Protein 4ZDM (pdb70)

Secondary structure (DSSP, 8-state):
----TTEEEEEE---BTTTBPPPPTT-S-TT-GGG--SHHHHHHHHHHHHHTEEEEEE--TT---------HHHHHHHTTS-SEEEEEEE--HHHHTTSEEPSPSEEEEEEEEEE--SS--SSGGGGGG-SS-EEEEETTSHHHHHHHH-S-HHHHHHHHHSEEESSHHHHHHHHHTSSEEEEEEETHHHHHTTT-TTEEE-S--EEEEEEEEEE-TT-TTHHHHHHHHHHHHHTTHHHHHHHHHHHH-

Solvent-accessible surface area: 11466 Å² total

Foldseek 3Di:
DAADAAAEFEEEDAAAPQAKHQFAPPDPDRFALVRIDHLLSVLVVVLCVVRVYHYTYDFFPLSALWDPVIGGPLVCQVVVVGFKYRGQAWDDDVSVVFWDFAQFLDKKFKWKKAQDPVPDAAAVLCVVVDDQAAEAEEPRGPQLVDLCPDPDVSSVVVSVRHDYDHDPVVRVVVRVVGRYIYMDMPPRVVLVCPPVVRMDTHHDTDDMTGGGMIGGPPDPCRVVSNVSSVVCNVVCVSVVRNVVSSVVD

CATH classification: 3.40.190.10 (+1 more: 3.40.190.10)

Radius of gyration: 18.29 Å; Cα contacts (8 Å, |Δi|>4): 502; chains: 1; bounding box: 37×37×57 Å

Structure (mmCIF, N/CA/C/O backbone):
data_4ZDM
#
_entry.id   4ZDM
#
_cell.length_a   159.850
_cell.length_b   159.850
_cell.length_c   55.614
_cell.angle_alpha   90.00
_cell.angle_beta   90.00
_cell.angle_gamma   120.00
#
_symmetry.space_group_name_H-M   'P 65 2 2'
#
loop_
_entity.id
_entity.type
_entity.pdbx_description
1 polymer 'Glutamate receptor kainate-like protein'
2 non-polymer GLYCINE
3 non-polymer 'SULFATE ION'
4 non-polymer 'SODIUM ION'
5 water water
#
loop_
_atom_site.group_PDB
_atom_site.id
_atom_site.type_symbol
_atom_site.label_atom_id
_atom_site.label_alt_id
_atom_site.label_comp_id
_atom_site.label_asym_id
_atom_site.label_entity_id
_atom_site.label_seq_id
_atom_site.pdbx_PDB_ins_code
_atom_site.Cartn_x
_atom_site.Cartn_y
_atom_site.Cartn_z
_atom_site.occupancy
_atom_site.B_iso_or_equiv
_atom_site.auth_seq_id
_atom_site.auth_comp_id
_atom_site.auth_asym_id
_atom_site.auth_atom_id
_atom_site.pdbx_PDB_model_num
ATOM 1 N N . SER A 1 2 ? -61.148 31.002 26.426 1.00 43.38 2 SER A N 1
ATOM 2 C CA . SER A 1 2 ? -62.148 30.546 27.395 1.00 44.17 2 SER A CA 1
ATOM 3 C C . SER A 1 2 ? -63.569 30.552 26.818 1.00 36.98 2 SER A C 1
ATOM 4 O O . SER A 1 2 ? -64.353 29.638 27.100 1.00 34.56 2 SER A O 1
ATOM 11 N N . ASN A 1 3 ? -63.898 31.569 26.016 1.00 29.08 3 ASN A N 1
ATOM 12 C CA . ASN A 1 3 ? -65.247 31.670 25.386 1.00 36.11 3 ASN A CA 1
ATOM 13 C C . ASN A 1 3 ? -65.518 30.523 24.427 1.00 31.73 3 ASN A C 1
ATOM 14 O O . ASN A 1 3 ? -64.669 30.187 23.615 1.00 26.20 3 ASN A O 1
ATOM 25 N N . ASN A 1 4 ? -66.716 29.944 24.513 1.00 19.35 4 ASN A N 1
ATOM 26 C CA . ASN A 1 4 ? -66.981 28.751 23.786 1.00 17.78 4 ASN A CA 1
ATOM 27 C C . ASN A 1 4 ? -68.496 28.584 23.586 1.00 18.45 4 ASN A C 1
ATOM 28 O O . ASN A 1 4 ? -69.300 29.472 23.840 1.00 20.39 4 ASN A O 1
ATOM 39 N N . LEU A 1 5 ? -68.874 27.437 23.038 1.00 13.88 5 LEU A N 1
ATOM 40 C CA . LEU A 1 5 ? -70.280 27.188 22.681 1.00 11.81 5 LEU A CA 1
ATOM 41 C C . LEU A 1 5 ? -71.138 26.483 23.721 1.00 13.36 5 LEU A C 1
ATOM 42 O O . LEU A 1 5 ? -72.308 26.122 23.464 1.00 13.14 5 LEU A O 1
ATOM 58 N N A ASN A 1 6 ? -70.606 26.306 24.924 0.41 14.37 6 ASN A N 1
ATOM 59 N N B ASN A 1 6 ? -70.584 26.275 24.904 0.59 12.83 6 ASN A N 1
ATOM 60 C CA A ASN A 1 6 ? -71.401 25.884 26.077 0.41 17.97 6 ASN A CA 1
ATOM 61 C CA B ASN A 1 6 ? -71.357 25.884 26.067 0.59 17.09 6 ASN A CA 1
ATOM 62 C C A ASN A 1 6 ? -72.180 24.609 25.844 0.41 16.87 6 ASN A C 1
ATOM 63 C C B ASN A 1 6 ? -72.159 24.626 25.848 0.59 15.84 6 ASN A C 1
ATOM 64 O O A ASN A 1 6 ? -73.312 24.469 26.296 0.41 17.72 6 ASN A O 1
ATOM 65 O O B ASN A 1 6 ? -73.288 24.515 26.314 0.59 18.67 6 ASN A O 1
ATOM 86 N N . GLY A 1 7 ? -71.581 23.651 25.148 1.00 11.15 7 GLY A N 1
ATOM 87 C CA . GLY A 1 7 ? -72.219 22.382 24.967 1.00 13.40 7 GLY A CA 1
ATOM 88 C C . GLY A 1 7 ? -73.270 22.272 23.883 1.00 15.11 7 GLY A C 1
ATOM 89 O O . GLY A 1 7 ? -74.087 21.345 23.817 1.00 18.27 7 GLY A O 1
ATOM 94 N N . MET A 1 8 ? -73.247 23.217 22.969 1.00 10.69 8 MET A N 1
ATOM 95 C CA . MET A 1 8 ? -74.065 23.140 21.756 1.00 10.55 8 MET A CA 1
ATOM 96 C C . MET A 1 8 ? -73.804 21.841 21.037 1.00 13.06 8 MET A C 1
ATOM 97 O O . MET A 1 8 ? -72.680 21.380 20.986 1.00 11.28 8 MET A O 1
ATOM 111 N N . HIS A 1 9 ? -74.835 21.309 20.400 1.00 9.09 9 HIS A N 1
ATOM 112 C CA . HIS A 1 9 ? -74.723 20.134 19.550 1.00 9.40 9 HIS A CA 1
ATOM 113 C C . HIS A 1 9 ? -74.724 20.531 18.089 1.00 8.05 9 HIS A C 1
ATOM 114 O O . HIS A 1 9 ? -75.693 21.210 17.664 1.00 10.56 9 HIS A O 1
ATOM 128 N N . LEU A 1 10 ? -73.731 20.092 17.347 1.00 8.36 10 LEU A N 1
ATOM 129 C CA . LEU A 1 10 ? -73.626 20.333 15.907 1.00 8.80 10 LEU A CA 1
ATOM 130 C C . LEU A 1 10 ? -73.667 19.080 15.100 1.00 10.19 10 LEU A C 1
ATOM 131 O O . LEU A 1 10 ? -73.126 18.046 15.517 1.00 11.32 10 LEU A O 1
ATOM 147 N N . ARG A 1 11 ? -74.313 19.123 13.947 1.00 8.44 11 ARG A N 1
ATOM 148 C CA . ARG A 1 11 ? -74.247 18.060 12.964 1.00 8.34 11 ARG A CA 1
ATOM 149 C C . ARG A 1 11 ? -73.275 18.535 11.890 1.00 7.87 11 ARG A C 1
ATOM 150 O O . ARG A 1 11 ? -73.357 19.641 11.379 1.00 8.44 11 ARG A O 1
ATOM 171 N N . LEU A 1 12 ? -72.305 17.690 11.569 1.00 8.18 12 LEU A N 1
ATOM 172 C CA . LEU A 1 12 ? -71.204 18.051 10.688 1.00 6.58 12 LEU A CA 1
ATOM 173 C C . LEU A 1 12 ? -71.260 17.197 9.434 1.00 7.94 12 LEU A C 1
ATOM 174 O O . LEU A 1 12 ? -71.300 15.966 9.486 1.00 8.91 12 LEU A O 1
ATOM 190 N N . GLY A 1 13 ? -71.202 17.863 8.281 1.00 7.72 13 GLY A N 1
ATOM 191 C CA . GLY A 1 13 ? -71.317 17.196 7.013 1.00 6.84 13 GLY A CA 1
ATOM 192 C C . GLY A 1 13 ? -69.996 16.615 6.533 1.00 6.22 13 GLY A C 1
ATOM 193 O O . GLY A 1 13 ? -68.982 17.304 6.513 1.00 7.42 13 GLY A O 1
ATOM 197 N N . ILE A 1 14 ? -70.014 15.340 6.129 1.00 7.29 14 ILE A N 1
ATOM 198 C CA . ILE A 1 14 ? -68.820 14.617 5.684 1.00 8.03 14 ILE A CA 1
ATOM 199 C C . ILE A 1 14 ? -69.107 13.849 4.401 1.00 8.87 14 ILE A C 1
ATOM 200 O O . ILE A 1 14 ? -70.237 13.423 4.155 1.00 9.51 14 ILE A O 1
ATOM 216 N N . ILE A 1 15 ? -68.038 13.624 3.629 1.00 8.44 15 ILE A N 1
ATOM 217 C CA . ILE A 1 15 ? -67.937 12.623 2.573 1.00 9.19 15 ILE A CA 1
ATOM 218 C C . ILE A 1 15 ? -66.597 11.974 2.778 1.00 9.42 15 ILE A C 1
ATOM 219 O O . ILE A 1 15 ? -65.588 12.635 2.781 1.00 9.88 15 ILE A O 1
ATOM 235 N N . PRO A 1 16 ? -66.523 10.640 2.837 1.00 8.52 16 PRO A N 1
ATOM 236 C CA . PRO A 1 16 ? -65.221 9.988 2.909 1.00 9.34 16 PRO A CA 1
ATOM 237 C C . PRO A 1 16 ? -64.373 10.296 1.683 1.00 9.00 16 PRO A C 1
ATOM 238 O O . PRO A 1 16 ? -64.823 10.125 0.531 1.00 12.66 16 PRO A O 1
ATOM 249 N N . GLU A 1 17 ? -63.136 10.701 1.955 1.00 10.05 17 GLU A N 1
ATOM 250 C CA . GLU A 1 17 ? -62.100 10.956 0.954 1.00 9.01 17 GLU A CA 1
ATOM 251 C C . GLU A 1 17 ? -60.826 11.175 1.706 1.00 10.72 17 GLU A C 1
ATOM 252 O O . GLU A 1 17 ? -60.652 12.212 2.369 1.00 10.40 17 GLU A O 1
ATOM 264 N N . MET A 1 18 ? -59.892 10.237 1.642 1.00 10.69 18 MET A N 1
ATOM 265 C CA . MET A 1 18 ? -58.607 10.421 2.260 1.00 9.41 18 MET A CA 1
ATOM 266 C C . MET A 1 18 ? -57.769 11.405 1.489 1.00 11.21 18 MET A C 1
ATOM 267 O O . MET A 1 18 ? -57.924 11.542 0.283 1.00 12.65 18 MET A O 1
ATOM 281 N N . PRO A 1 19 ? -56.865 12.131 2.197 1.00 10.66 19 PRO A N 1
ATOM 282 C CA . PRO A 1 19 ? -56.481 11.930 3.600 1.00 12.45 19 PRO A CA 1
ATOM 283 C C . PRO A 1 19 ? -57.323 12.694 4.619 1.00 10.66 19 PRO A C 1
ATOM 284 O O . PRO A 1 19 ? -57.023 12.678 5.808 1.00 10.33 19 PRO A O 1
ATOM 295 N N . PHE A 1 20 ? -58.398 13.315 4.146 1.00 9.74 20 PHE A N 1
ATOM 296 C CA . PHE A 1 20 ? -59.166 14.226 4.977 1.00 9.68 20 PHE A CA 1
ATOM 297 C C . PHE A 1 20 ? -60.134 13.497 5.918 1.00 9.48 20 PHE A C 1
ATOM 298 O O . PHE A 1 20 ? -60.191 13.813 7.121 1.00 9.07 20 PHE A O 1
ATOM 315 N N . ILE A 1 21 ? -60.889 12.527 5.377 1.00 8.35 21 ILE A N 1
ATOM 316 C CA . ILE A 1 21 ? -61.886 11.743 6.136 1.00 9.17 21 ILE A CA 1
ATOM 317 C C . ILE A 1 21 ? -61.892 10.343 5.602 1.00 10.41 21 ILE A C 1
ATOM 318 O O . ILE A 1 21 ? -61.97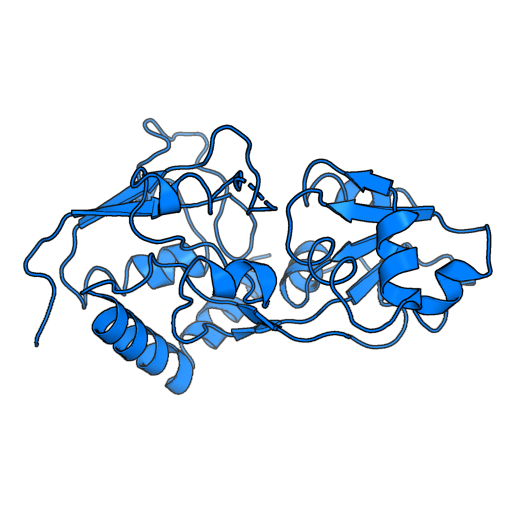7 10.144 4.385 1.00 9.99 21 ILE A O 1
ATOM 334 N N . SER A 1 22 ? -61.757 9.355 6.487 1.00 9.47 22 SER A N 1
ATOM 335 C CA . SER A 1 22 ? -61.828 7.958 6.045 1.00 8.81 22 SER A CA 1
ATOM 336 C C . SER A 1 22 ? -63.227 7.461 5.744 1.00 11.48 22 SER A C 1
ATOM 337 O O . SER A 1 22 ? -64.207 8.099 6.077 1.00 10.94 22 SER A O 1
ATOM 345 N N . GLU A 1 23 ? -63.323 6.301 5.076 1.00 12.05 23 GLU A N 1
ATOM 346 C CA . GLU A 1 23 ? -64.565 5.539 5.148 1.00 11.62 23 GLU A CA 1
ATOM 347 C C . GLU A 1 23 ? -64.847 5.166 6.611 1.00 12.98 23 GLU A C 1
ATOM 348 O O . GLU A 1 23 ? -63.920 5.063 7.417 1.00 13.43 23 GLU A O 1
ATOM 360 N N . PRO A 1 24 ? -66.104 4.917 6.941 1.00 13.17 24 PRO A N 1
ATOM 361 C CA . PRO A 1 24 ? -66.426 4.403 8.285 1.00 14.09 24 PRO A CA 1
ATOM 362 C C . PRO A 1 24 ? -65.784 3.029 8.481 1.00 13.59 24 PRO A C 1
ATOM 363 O O . PRO A 1 24 ? -65.678 2.273 7.511 1.00 15.63 24 PRO A O 1
ATOM 374 N N . SER A 1 25 ? -65.330 2.755 9.693 1.00 12.72 25 SER A N 1
ATOM 375 C CA . SER A 1 25 ? -64.829 1.412 10.022 1.00 13.45 25 SER A CA 1
ATOM 376 C C . SER A 1 25 ? -65.818 0.360 9.574 1.00 13.46 25 SER A C 1
ATOM 377 O O . SER A 1 25 ? -67.040 0.537 9.550 1.00 14.23 25 SER A O 1
ATOM 385 N N . LEU A 1 26 ? -65.270 -0.830 9.293 1.00 16.43 26 LEU A N 1
ATOM 386 C CA . LEU A 1 26 ? -66.126 -1.935 8.912 1.00 16.37 26 LEU A CA 1
ATOM 387 C C . LEU A 1 26 ? -66.968 -2.446 10.085 1.00 18.22 26 LEU A C 1
ATOM 388 O O . LEU A 1 26 ? -68.080 -2.908 9.891 1.00 23.89 26 LEU A O 1
ATOM 404 N N . GLY A 1 27 ? -66.474 -2.284 11.304 1.00 17.12 27 GLY A N 1
ATOM 405 C CA . GLY A 1 27 ? -67.261 -2.593 12.479 1.00 18.51 27 GLY A CA 1
ATOM 406 C C . GLY A 1 27 ? -68.259 -1.547 12.961 1.00 20.12 27 GLY A C 1
ATOM 407 O O 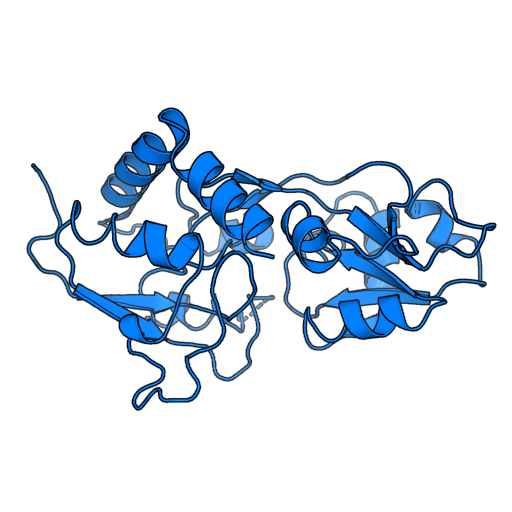. GLY A 1 27 ? -68.982 -1.746 13.930 1.00 21.14 27 GLY A O 1
ATOM 411 N N . CYS A 1 28 ? -68.319 -0.423 12.261 1.00 20.49 28 CYS A N 1
ATOM 412 C CA . CYS A 1 28 ? -69.192 0.645 12.695 1.00 17.52 28 CYS A CA 1
ATOM 413 C C . CYS A 1 28 ? -70.651 0.260 12.860 1.00 17.97 28 CYS A C 1
ATOM 414 O O . CYS A 1 28 ? -71.243 -0.270 11.948 1.00 22.10 28 CYS A O 1
ATOM 421 N N . THR A 1 29 ? -71.251 0.640 13.982 1.00 17.79 29 THR A N 1
ATOM 422 C CA . THR A 1 29 ? -72.658 0.362 14.204 1.00 21.16 29 THR A CA 1
ATOM 423 C C . THR A 1 29 ? -73.585 1.547 13.966 1.00 19.47 29 THR A C 1
ATOM 424 O O . THR A 1 29 ? -74.811 1.411 14.001 1.00 21.64 29 THR A O 1
ATOM 435 N N . ASN A 1 30 ? -72.994 2.707 13.673 1.00 16.97 30 ASN A N 1
ATOM 436 C CA . ASN A 1 30 ? -73.763 3.927 13.429 1.00 16.46 30 ASN A CA 1
ATOM 437 C C . ASN A 1 30 ? -72.866 4.888 12.624 1.00 13.78 30 ASN A C 1
ATOM 438 O O . ASN A 1 30 ? -71.865 5.363 13.162 1.00 14.71 30 ASN A O 1
ATOM 449 N N . ILE A 1 31 ? -73.222 5.063 11.360 1.00 15.56 31 ILE A N 1
ATOM 450 C CA . ILE A 1 31 ? -72.451 5.796 10.358 1.00 15.91 31 ILE A CA 1
ATOM 451 C C . ILE A 1 31 ? -72.237 7.264 10.763 1.00 14.11 31 ILE A C 1
ATOM 452 O O . ILE A 1 31 ? -71.320 7.939 10.247 1.00 12.33 31 ILE A O 1
ATOM 468 N N . ARG A 1 32 ? -73.050 7.752 11.687 1.00 11.98 32 ARG A N 1
ATOM 469 C CA . ARG A 1 32 ? -72.915 9.119 12.202 1.00 11.13 32 ARG A CA 1
ATOM 470 C C . ARG A 1 32 ? -71.886 9.251 13.296 1.00 9.24 32 ARG A C 1
ATOM 471 O O . ARG A 1 32 ? -71.530 10.346 13.699 1.00 10.24 32 ARG A O 1
ATOM 492 N N . ASP A 1 33 ? -71.387 8.132 13.827 1.00 11.72 33 ASP A N 1
ATOM 493 C CA . ASP A 1 33 ? -70.489 8.167 14.987 1.00 10.82 33 ASP A CA 1
ATOM 494 C C . ASP A 1 33 ? -69.066 8.535 14.607 1.00 10.78 33 ASP A C 1
ATOM 495 O O . ASP A 1 33 ? -68.436 7.804 13.868 1.00 11.22 33 ASP A O 1
ATOM 504 N N . PRO A 1 34 ? -68.553 9.697 15.071 1.00 10.52 34 PRO A N 1
ATOM 505 C CA . PRO A 1 34 ? -67.197 10.088 14.701 1.00 10.43 34 PRO A CA 1
ATOM 506 C C . PRO A 1 34 ? -66.107 9.092 15.085 1.00 12.39 34 PRO A C 1
ATOM 507 O O . PRO A 1 34 ? -65.051 9.113 14.446 1.00 12.76 34 PRO A O 1
ATOM 518 N N . SER A 1 35 ? -66.361 8.248 16.073 1.00 12.37 35 SER A N 1
ATOM 519 C CA . SER A 1 35 ? -65.359 7.288 16.495 1.00 12.30 35 SER A CA 1
ATOM 520 C C . SER A 1 35 ? -65.104 6.239 15.436 1.00 15.36 35 SER A C 1
ATOM 521 O O . SER A 1 35 ? -64.109 5.534 15.548 1.00 18.59 35 SER A O 1
ATOM 529 N N . CYS A 1 36 ? -65.951 6.136 14.427 1.00 13.34 36 CYS A N 1
ATOM 530 C CA . CYS A 1 36 ? -65.785 5.188 13.354 1.00 13.64 36 CYS A CA 1
ATOM 531 C C . CYS A 1 36 ? -64.843 5.693 12.260 1.00 13.95 36 CYS A C 1
ATOM 532 O O . CYS A 1 36 ? -64.644 5.018 11.248 1.00 13.98 36 CYS A O 1
ATOM 539 N N . TYR A 1 37 ? -64.275 6.903 12.422 1.00 11.05 37 TYR A N 1
ATOM 540 C CA . TYR A 1 37 ? -63.504 7.558 11.368 1.00 9.28 37 TYR A CA 1
ATOM 541 C C . TYR A 1 37 ? -62.119 7.988 11.800 1.00 12.49 37 TYR A C 1
ATOM 542 O O . TYR A 1 37 ? -61.883 8.219 12.989 1.00 13.48 37 TYR A O 1
ATOM 560 N N . THR A 1 38 ? -61.236 8.106 10.807 1.00 11.68 38 THR A N 1
ATOM 561 C CA . THR A 1 38 ? -59.932 8.752 10.951 1.00 11.69 38 THR A CA 1
ATOM 562 C C . THR A 1 38 ? -59.756 9.773 9.821 1.00 10.85 38 THR A C 1
ATOM 563 O O . THR A 1 38 ? -60.675 9.942 9.013 1.00 11.14 38 THR A O 1
ATOM 574 N N . GLY A 1 39 ? -58.637 10.498 9.828 1.00 12.03 39 GLY A N 1
ATOM 575 C CA . GLY A 1 39 ? -58.316 11.469 8.804 1.00 12.10 39 GLY A CA 1
ATOM 576 C C . GLY A 1 39 ? -57.937 12.817 9.389 1.00 10.71 39 GLY A C 1
ATOM 577 O O . GLY A 1 39 ? -58.212 13.134 10.536 1.00 10.49 39 GLY A O 1
ATOM 581 N N . VAL A 1 40 ? -57.292 13.616 8.570 1.00 9.79 40 VAL A N 1
ATOM 582 C CA . VAL A 1 40 ? -56.837 14.950 8.964 1.00 9.66 40 VAL A CA 1
ATOM 583 C C . VAL A 1 40 ? -57.970 15.755 9.559 1.00 9.44 40 VAL A C 1
ATOM 584 O O . VAL A 1 40 ? -57.859 16.366 10.641 1.00 9.58 40 VAL A O 1
ATOM 597 N N . ASN A 1 41 ? -59.081 15.780 8.861 1.00 8.73 41 ASN A N 1
ATOM 598 C CA . ASN A 1 41 ? -60.168 16.678 9.252 1.00 8.15 41 ASN A CA 1
ATOM 599 C C . ASN A 1 41 ? -60.949 16.123 10.450 1.00 8.89 41 ASN A C 1
ATOM 600 O O . ASN A 1 41 ? -61.519 16.897 11.223 1.00 8.88 41 ASN A O 1
ATOM 611 N N . VAL A 1 42 ? -60.994 14.784 10.597 1.00 8.82 42 VAL A N 1
ATOM 612 C CA . VAL A 1 42 ? -61.597 14.153 11.749 1.00 8.58 42 VAL A CA 1
ATOM 613 C C . VAL A 1 42 ? -60.822 14.568 12.987 1.00 9.28 42 VAL A C 1
ATOM 614 O O . VAL A 1 42 ? -61.412 14.901 14.005 1.00 9.92 42 VAL A O 1
ATOM 627 N N . GLU A 1 43 ? -59.484 14.562 12.889 1.00 9.48 43 GLU A N 1
ATOM 628 C CA . GLU A 1 43 ? -58.690 15.009 14.015 1.00 9.77 43 GLU A CA 1
ATOM 629 C C . GLU A 1 43 ? -58.819 16.516 14.275 1.00 10.48 43 GLU A C 1
ATOM 630 O O . GLU A 1 43 ? -58.926 16.964 15.437 1.00 11.97 43 GLU A O 1
ATOM 642 N N . ILE A 1 44 ? -58.903 17.327 13.224 1.00 9.42 44 ILE A N 1
ATOM 643 C CA . ILE A 1 44 ? -59.146 18.754 13.406 1.00 8.76 44 ILE A CA 1
ATOM 644 C C . ILE A 1 44 ? -60.447 18.984 14.171 1.00 9.99 44 ILE A C 1
ATOM 645 O O . ILE A 1 44 ? -60.525 19.785 15.100 1.00 9.49 44 ILE A O 1
ATOM 661 N N . VAL A 1 45 ? -61.501 18.300 13.761 1.00 8.76 45 VAL A N 1
ATOM 662 C CA . VAL A 1 45 ? -62.788 18.466 14.407 1.00 8.29 45 VAL A CA 1
ATOM 663 C C . VAL A 1 45 ? -62.754 18.013 15.871 1.00 8.52 45 VAL A C 1
ATOM 664 O O . VAL A 1 45 ? -63.391 18.653 16.717 1.00 9.61 45 VAL A O 1
ATOM 677 N N . SER A 1 46 ? -62.095 16.897 16.160 1.00 8.21 46 SER A N 1
ATOM 678 C CA . SER A 1 46 ? -61.982 16.466 17.542 1.00 9.43 46 SER A CA 1
ATOM 679 C C . SER A 1 46 ? -61.319 17.525 18.407 1.00 10.21 46 SER A C 1
ATOM 680 O O . SER A 1 46 ? -61.829 17.851 19.494 1.00 11.31 46 SER A O 1
ATOM 688 N N A MET A 1 47 ? -60.221 18.097 17.939 0.50 10.39 47 MET A N 1
ATOM 689 N N B MET A 1 47 ? -60.206 18.083 17.920 0.50 10.26 47 MET A N 1
ATOM 690 C CA A MET A 1 47 ? -59.562 19.141 18.700 0.50 10.47 47 MET A CA 1
ATO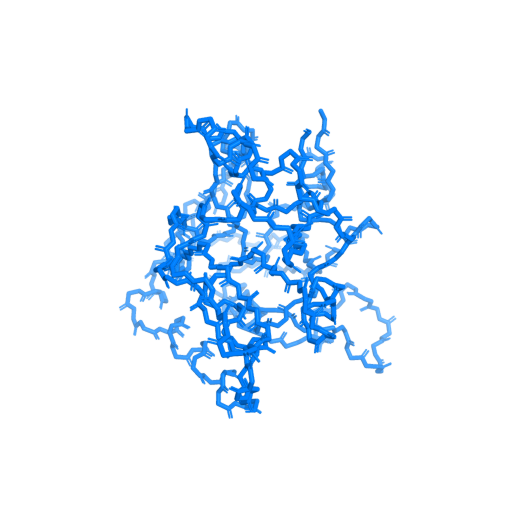M 691 C CA B MET A 1 47 ? -59.511 19.165 18.620 0.50 10.27 47 MET A CA 1
ATOM 692 C C A MET A 1 47 ? -60.422 20.397 18.808 0.50 10.99 47 MET A C 1
ATOM 693 C C B MET A 1 47 ? -60.422 20.369 18.800 0.50 10.77 47 MET A C 1
ATOM 694 O O A MET A 1 47 ? -60.462 21.061 19.845 0.50 10.22 47 MET A O 1
ATOM 695 O O B MET A 1 47 ? -60.485 20.976 19.864 0.50 10.99 47 MET A O 1
ATOM 722 N N . MET A 1 48 ? -61.126 20.731 17.730 1.00 9.61 48 MET A N 1
ATOM 723 C CA . MET A 1 48 ? -61.999 21.899 17.748 1.00 8.21 48 MET A CA 1
ATOM 724 C C . MET A 1 48 ? -63.136 21.739 18.741 1.00 9.93 48 MET A C 1
ATOM 725 O O . MET A 1 48 ? -63.484 22.684 19.437 1.00 10.16 48 MET A O 1
ATOM 740 N N A SER A 1 49 ? -63.719 20.557 18.798 0.62 9.80 49 SER A N 1
ATOM 741 N N B SER A 1 49 ? -63.716 20.532 18.767 0.38 9.51 49 SER A N 1
ATOM 742 C CA A SER A 1 49 ? -64.820 20.336 19.702 0.62 11.82 49 SER A CA 1
ATOM 743 C CA B SER A 1 49 ? -64.825 20.182 19.660 0.38 8.93 49 SER A CA 1
ATOM 744 C C A SER A 1 49 ? -64.380 20.504 21.146 0.62 11.47 49 SER A C 1
ATOM 745 C C B SER A 1 49 ? -64.430 20.340 21.121 0.38 11.74 49 SER A C 1
ATOM 746 O O A SER A 1 49 ? -65.112 21.032 21.979 0.62 11.94 49 SER A O 1
ATOM 747 O O B SER A 1 49 ? -65.258 20.717 21.938 0.38 7.91 49 SER A O 1
ATOM 762 N N . GLN A 1 50 ? -63.172 20.033 21.437 1.00 11.64 50 GLN A N 1
ATOM 763 C CA . GLN A 1 50 ? -62.648 20.120 22.823 1.00 13.05 50 GLN A CA 1
ATOM 764 C C . GLN A 1 50 ? -62.420 21.561 23.188 1.00 11.71 50 GLN A C 1
ATOM 765 O O . GLN A 1 50 ? -62.806 22.005 24.272 1.00 17.10 50 GLN A O 1
ATOM 780 N N . ASP A 1 51 ? -61.878 22.377 22.280 1.00 10.99 51 ASP A N 1
ATOM 781 C CA . ASP A 1 51 ? -61.660 23.782 22.518 1.00 11.66 51 ASP A CA 1
ATOM 782 C C . ASP A 1 51 ? -62.938 24.606 22.572 1.00 15.34 51 ASP A C 1
ATOM 783 O O . ASP A 1 51 ? -63.158 25.386 23.524 1.00 20.91 51 ASP A O 1
ATOM 792 N N . LEU A 1 52 ? -63.822 24.410 21.607 1.00 11.01 52 LEU A N 1
ATOM 793 C CA . LEU A 1 52 ? -65.031 25.214 21.487 1.00 9.06 52 LEU A CA 1
ATOM 794 C C . LEU A 1 52 ? -66.196 24.643 22.292 1.00 11.30 52 LEU A C 1
ATOM 795 O O . LEU A 1 52 ? -67.224 25.304 22.392 1.00 12.73 52 LEU A O 1
ATOM 811 N N . ASN A 1 53 ? -66.036 23.480 22.883 1.00 10.51 53 ASN A N 1
ATOM 812 C CA . ASN A 1 53 ? -67.062 22.909 23.776 1.00 12.04 53 ASN A CA 1
ATOM 813 C C . ASN A 1 53 ? -68.378 22.685 23.069 1.00 11.02 53 ASN A C 1
ATOM 814 O O . ASN A 1 53 ? -69.412 23.245 23.424 1.00 11.43 53 ASN A O 1
ATOM 825 N N . PHE A 1 54 ? -68.320 21.861 22.054 1.00 8.93 54 PHE A N 1
ATOM 826 C CA . PHE A 1 54 ? -69.525 21.398 21.371 1.00 7.93 54 PHE A CA 1
ATOM 827 C C . PHE A 1 54 ? -69.498 19.895 21.238 1.00 10.25 54 PHE A C 1
ATOM 828 O O . PHE A 1 54 ? -68.418 19.276 21.240 1.00 10.89 54 PHE A O 1
ATOM 845 N N . THR A 1 55 ? -70.688 19.294 21.183 1.00 9.23 55 THR A N 1
ATOM 846 C CA . THR A 1 55 ? -70.828 17.898 20.861 1.00 7.97 55 THR A CA 1
ATOM 847 C C . THR A 1 55 ? -71.210 17.788 19.383 1.00 8.36 55 THR A C 1
ATOM 848 O O . THR A 1 55 ? -71.704 18.773 18.788 1.00 8.91 55 THR A O 1
ATOM 859 N N . TYR A 1 56 ? -70.998 16.632 18.748 1.00 9.32 56 TYR A N 1
ATOM 860 C CA . TYR A 1 56 ? -71.235 16.501 17.334 1.00 8.61 56 TYR A CA 1
ATOM 861 C C . TYR A 1 56 ? -71.386 15.078 16.874 1.00 9.41 56 TYR A C 1
ATOM 862 O O . TYR A 1 56 ? -70.893 14.117 17.531 1.00 10.35 56 TYR A O 1
ATOM 880 N N . ASN A 1 57 ? -72.093 14.938 15.754 1.00 9.15 57 ASN A N 1
ATOM 881 C CA . ASN A 1 57 ? -72.106 13.740 14.958 1.00 8.30 57 ASN A CA 1
ATOM 882 C C . ASN A 1 57 ? -71.911 14.091 13.512 1.00 9.27 57 ASN A C 1
ATOM 883 O O . ASN A 1 57 ? -71.973 15.297 13.138 1.00 9.62 57 ASN A O 1
ATOM 894 N N . PHE A 1 58 ? -71.649 13.095 12.686 1.00 8.33 58 PHE A N 1
ATOM 895 C CA . PHE A 1 58 ? -71.418 13.301 11.278 1.00 8.54 58 PHE A CA 1
ATOM 896 C C . PHE A 1 58 ? -72.617 12.913 10.466 1.00 10.65 58 PHE A C 1
ATOM 897 O O . PHE A 1 58 ? -73.315 11.919 10.792 1.00 12.92 58 PHE A O 1
ATOM 914 N N . ILE A 1 59 ? -72.893 13.580 9.352 1.00 8.64 59 ILE A N 1
ATOM 915 C CA . ILE A 1 59 ? -73.980 13.218 8.472 1.00 8.12 59 ILE A CA 1
ATOM 916 C C . ILE A 1 59 ? -73.427 13.235 7.069 1.00 10.02 59 ILE A C 1
ATOM 917 O O . ILE A 1 59 ? -72.824 14.228 6.624 1.00 9.63 59 ILE A O 1
ATOM 933 N N . THR A 1 60 ? -73.577 12.125 6.356 1.00 9.68 60 THR A N 1
ATOM 934 C CA . THR A 1 60 ? -73.133 11.963 4.972 1.00 11.02 60 THR A CA 1
ATOM 935 C C . THR A 1 60 ? -74.317 12.137 4.039 1.00 12.23 60 THR A C 1
ATOM 936 O O . THR A 1 60 ? -75.382 11.492 4.237 1.00 13.41 60 THR A O 1
ATOM 947 N N . PRO A 1 61 ? -74.198 12.989 3.013 1.00 9.82 61 PRO A N 1
ATOM 948 C CA . PRO A 1 61 ? -75.357 13.170 2.129 1.00 12.39 61 PRO A CA 1
ATOM 949 C C . PRO A 1 61 ? -75.675 11.905 1.380 1.00 14.71 61 PRO A C 1
ATOM 950 O O . PRO A 1 61 ? -74.786 11.186 0.943 1.00 13.44 61 PRO A O 1
ATOM 961 N N . GLU A 1 62 ? -76.969 11.673 1.194 1.00 16.96 62 GLU A N 1
ATOM 962 C CA . GLU A 1 62 ? -77.399 10.494 0.445 1.00 20.27 62 GLU A CA 1
ATOM 963 C C . GLU A 1 62 ? -76.753 10.397 -0.940 1.00 21.05 62 GLU A C 1
ATOM 964 O O . GLU A 1 62 ? -76.391 9.306 -1.409 1.00 20.77 62 GLU A O 1
ATOM 976 N N . ASP A 1 63 ? -76.622 11.543 -1.604 1.00 15.93 63 ASP A N 1
ATOM 977 C CA . ASP A 1 63 ? -76.113 11.578 -2.970 1.00 16.46 63 ASP A CA 1
ATOM 978 C C . ASP A 1 63 ? -74.599 11.536 -3.114 1.00 17.49 63 ASP A C 1
ATOM 979 O O . ASP A 1 63 ? -74.099 11.424 -4.242 1.00 16.53 63 ASP A O 1
ATOM 988 N N . LEU A 1 64 ? -73.890 11.560 -1.980 1.00 14.77 64 LEU A N 1
ATOM 989 C CA . LEU A 1 64 ? -72.450 11.479 -1.927 1.00 11.54 64 LEU A CA 1
ATOM 990 C C . LEU A 1 64 ? -71.763 12.524 -2.828 1.00 14.38 64 LEU A C 1
ATOM 991 O O . LEU A 1 64 ? -70.634 12.344 -3.313 1.00 19.17 64 LEU A O 1
ATOM 1007 N N . LYS A 1 65 ? -72.380 13.699 -2.955 1.00 13.29 65 LYS A N 1
ATOM 1008 C CA . LYS A 1 65 ? -71.835 14.799 -3.744 1.00 10.71 65 LYS A CA 1
ATOM 1009 C C . LYS A 1 65 ? -71.315 15.934 -2.855 1.00 14.14 65 LYS A C 1
ATOM 1010 O O . LYS A 1 65 ? -71.880 16.201 -1.794 1.00 12.90 65 LYS A O 1
ATOM 1029 N N . PHE A 1 66 ? -70.241 16.579 -3.279 1.00 12.06 66 PHE A N 1
ATOM 1030 C CA . PHE A 1 66 ? -69.710 17.689 -2.474 1.00 10.66 66 PHE A CA 1
ATOM 1031 C C . PHE A 1 66 ? -70.621 18.885 -2.557 1.00 12.58 66 PHE A C 1
ATOM 1032 O O . PHE A 1 66 ? -71.019 19.458 -1.550 1.00 12.92 66 PHE A O 1
ATOM 1049 N N . GLY A 1 67 ? -71.036 19.260 -3.734 1.00 11.64 67 GLY A N 1
ATOM 1050 C CA . GLY A 1 67 ? -72.004 20.314 -3.864 1.00 12.39 67 GLY A CA 1
ATOM 1051 C C . GLY A 1 67 ? -71.840 21.057 -5.143 1.00 13.49 67 GLY A C 1
ATOM 1052 O O . GLY A 1 67 ? -70.898 21.809 -5.378 1.00 13.63 67 GLY A O 1
ATOM 1056 N N . GLY A 1 68 ? -72.837 20.879 -5.998 1.00 13.12 68 GLY A N 1
ATOM 1057 C CA . GLY A 1 68 ? -72.990 21.683 -7.192 1.00 15.68 68 GLY A CA 1
ATOM 1058 C C . GLY A 1 68 ? -74.397 22.289 -7.246 1.00 23.30 68 GLY A C 1
ATOM 1059 O O . GLY A 1 68 ? -75.276 21.774 -6.549 1.00 16.87 68 GLY A O 1
ATOM 1063 N N . LYS A 1 69 ? -74.549 23.392 -8.012 1.00 28.03 69 LYS A N 1
ATOM 1064 C CA . LYS A 1 69 ? -75.790 24.217 -8.094 1.00 24.22 69 LYS A CA 1
ATOM 1065 C C . LYS A 1 69 ? -76.493 23.993 -9.425 1.00 28.56 69 LYS A C 1
ATOM 1066 O O . LYS A 1 69 ? -75.893 24.270 -10.454 1.00 35.87 69 LYS A O 1
ATOM 1085 N N . GLU A 1 75 ? -80.649 25.470 -7.359 1.00 41.94 75 GLU A N 1
ATOM 1086 C CA . GLU A 1 75 ? -80.691 24.556 -6.187 1.00 30.41 75 GLU A CA 1
ATOM 1087 C C . GLU A 1 75 ? -79.521 23.588 -6.032 1.00 25.07 75 GLU A C 1
ATOM 1088 O O . GLU A 1 75 ? -79.282 22.643 -6.788 1.00 29.50 75 GLU A O 1
ATOM 1099 N N . TRP A 1 76 ? -78.902 23.718 -4.879 1.00 15.69 76 TRP A N 1
ATOM 1100 C CA . TRP A 1 76 ? -77.729 22.895 -4.593 1.00 11.98 76 TRP A CA 1
ATOM 1101 C C . TRP A 1 76 ? -78.033 21.435 -4.283 1.00 15.22 76 TRP A C 1
ATOM 1102 O O . TRP A 1 76 ? -79.173 21.086 -3.906 1.00 15.20 76 TRP A O 1
ATOM 1123 N N . ASN A 1 77 ? -77.023 20.579 -4.388 1.00 12.12 77 ASN A N 1
ATOM 1124 C CA . ASN A 1 77 ? -77.090 19.191 -3.954 1.00 12.24 77 ASN A CA 1
ATOM 1125 C C . ASN A 1 77 ? -75.959 18.905 -2.963 1.00 10.82 77 ASN A C 1
ATOM 1126 O O . ASN A 1 77 ? -75.305 19.858 -2.480 1.00 11.06 77 ASN A O 1
ATOM 1137 N N . GLY A 1 78 ? -75.796 17.655 -2.557 1.00 12.25 78 GLY A N 1
ATOM 1138 C CA . GLY A 1 78 ? -74.643 17.259 -1.777 1.00 11.03 78 GLY A CA 1
ATOM 1139 C C . GLY A 1 78 ? -74.566 17.868 -0.397 1.00 11.48 78 GLY A C 1
ATOM 1140 O O . GLY A 1 78 ? -75.580 18.157 0.277 1.00 11.93 78 GLY A O 1
ATOM 1144 N N . LEU A 1 79 ? -73.336 18.071 0.048 1.00 8.97 79 LEU A N 1
ATOM 1145 C CA . LEU A 1 79 ? -73.089 18.621 1.368 1.00 7.93 79 LEU A CA 1
ATOM 1146 C C . LEU A 1 79 ? -73.702 20.006 1.525 1.00 9.70 79 LEU A C 1
ATOM 1147 O O . LEU A 1 79 ? -74.193 20.372 2.580 1.00 8.00 79 LEU A O 1
ATOM 1163 N N . ILE A 1 80 ? -73.628 20.803 0.468 1.00 8.03 80 ILE A N 1
ATOM 1164 C CA . ILE A 1 80 ? -74.121 22.182 0.538 1.00 9.58 80 ILE A CA 1
ATOM 1165 C C . ILE A 1 80 ? -75.627 22.197 0.677 1.00 8.55 80 ILE A C 1
ATOM 1166 O O . ILE A 1 80 ? -76.135 23.014 1.473 1.00 8.80 80 ILE A O 1
ATOM 1182 N N A ARG A 1 81 ? -76.357 21.324 -0.010 0.56 10.09 81 ARG A N 1
ATOM 1183 N N B ARG A 1 81 ? -76.337 21.327 -0.043 0.44 9.32 81 ARG A N 1
ATOM 1184 C CA A ARG A 1 81 ? -77.803 21.293 0.196 0.56 8.44 81 ARG A CA 1
ATOM 1185 C CA B ARG A 1 81 ? -77.778 21.164 0.165 0.44 10.82 81 ARG A CA 1
ATOM 1186 C C A ARG A 1 81 ? -78.166 20.863 1.637 0.56 10.07 81 ARG A C 1
ATOM 1187 C C B ARG A 1 81 ? -78.097 20.911 1.630 0.44 10.57 81 ARG A C 1
ATOM 1188 O O A ARG A 1 81 ? -79.079 21.426 2.250 0.56 9.66 81 ARG A O 1
ATOM 1189 O O B ARG A 1 81 ? -78.922 21.615 2.220 0.44 9.82 81 ARG A O 1
ATOM 1230 N N . ASP A 1 82 ? -77.423 19.931 2.227 1.00 9.04 82 ASP A N 1
ATOM 1231 C CA . ASP A 1 82 ? -77.712 19.529 3.600 1.00 9.10 82 ASP A CA 1
ATOM 1232 C C . ASP A 1 82 ? -77.475 20.695 4.555 1.00 9.93 82 ASP A C 1
ATOM 1233 O O . ASP A 1 82 ? -78.201 20.887 5.540 1.00 8.91 82 ASP A O 1
ATOM 1243 N N . LEU A 1 83 ? -76.425 21.475 4.342 1.00 6.97 83 LEU A N 1
ATOM 1244 C CA . LEU A 1 83 ? -76.125 22.659 5.157 1.00 5.78 83 LEU A CA 1
ATOM 1245 C C . LEU A 1 83 ? -77.213 23.736 5.016 1.00 8.18 83 LEU A C 1
ATOM 1246 O O . LEU A 1 83 ? -77.719 24.260 6.009 1.00 8.08 83 LEU A O 1
ATOM 1262 N N . LEU A 1 84 ? -77.578 24.054 3.781 1.00 7.69 84 LEU A N 1
ATOM 1263 C CA . LEU A 1 84 ? -78.634 25.055 3.578 1.00 7.76 84 LEU A CA 1
ATOM 1264 C C . LEU A 1 84 ? -79.970 24.641 4.136 1.00 8.68 84 LEU A C 1
ATOM 1265 O O . LEU A 1 84 ? -80.730 25.501 4.616 1.00 10.81 84 LEU A O 1
ATOM 1281 N N . ASP A 1 85 ? -80.235 23.352 4.135 1.00 9.27 85 ASP A N 1
ATOM 1282 C CA . ASP A 1 85 ? -81.481 22.832 4.674 1.00 10.58 85 ASP A CA 1
ATOM 1283 C C . ASP A 1 85 ? -81.467 22.681 6.186 1.00 9.73 85 ASP A C 1
ATOM 1284 O O . ASP A 1 85 ? -82.446 22.221 6.755 1.00 11.42 85 ASP A O 1
ATOM 1293 N N . ASN A 1 86 ? -80.348 22.970 6.862 1.00 9.08 86 ASN A N 1
ATOM 1294 C CA . ASN A 1 86 ? -80.231 22.797 8.297 1.00 8.24 86 ASN A CA 1
ATOM 1295 C C . ASN A 1 86 ? -80.186 21.336 8.718 1.00 8.09 86 ASN A C 1
ATOM 1296 O O . ASN A 1 86 ? -80.261 21.050 9.924 1.00 10.56 86 ASN A O 1
ATOM 1307 N N . LYS A 1 87 ? -79.935 20.430 7.785 1.00 7.66 87 LYS A N 1
ATOM 1308 C CA . LYS A 1 87 ? -79.668 19.059 8.177 1.00 8.91 87 LYS A CA 1
ATOM 1309 C C . LYS A 1 87 ? -78.319 18.977 8.897 1.00 9.42 87 LYS A C 1
ATOM 1310 O O . LYS A 1 87 ? -78.164 18.259 9.896 1.00 9.11 87 LYS A O 1
ATOM 1329 N N . THR A 1 88 ? -77.342 19.711 8.380 1.00 7.24 88 THR A N 1
ATOM 1330 C CA . THR A 1 88 ? -76.075 19.914 9.058 1.00 6.87 88 THR A CA 1
ATOM 1331 C C . THR A 1 88 ? -75.877 21.361 9.402 1.00 7.37 88 THR A C 1
ATOM 1332 O O . THR A 1 88 ? -76.588 22.234 8.912 1.00 8.46 88 THR A O 1
ATOM 1343 N N . ASP A 1 89 ? -74.932 21.618 10.296 1.00 6.97 89 ASP A N 1
ATOM 1344 C CA . ASP A 1 89 ? -74.571 22.967 10.745 1.00 7.05 89 ASP A CA 1
ATOM 1345 C C . ASP A 1 89 ? -73.222 23.464 10.245 1.00 6.41 89 ASP A C 1
ATOM 1346 O O . ASP A 1 89 ? -72.969 24.685 10.230 1.00 7.59 89 ASP A O 1
ATOM 1355 N N . MET A 1 90 ? -72.340 22.553 9.814 1.00 5.52 90 MET A N 1
ATOM 1356 C CA . MET A 1 90 ? -71.055 22.925 9.278 1.00 5.91 90 MET A CA 1
ATOM 1357 C C . MET A 1 90 ? -70.554 21.780 8.430 1.00 6.38 90 MET A C 1
ATOM 1358 O O . MET A 1 90 ? -70.769 20.621 8.801 1.00 7.88 90 MET A O 1
ATOM 1372 N N . ILE A 1 91 ? -69.923 22.093 7.314 1.00 6.12 91 ILE A N 1
ATOM 1373 C CA . ILE A 1 91 ? -69.337 21.081 6.423 1.00 5.29 91 ILE A CA 1
ATOM 1374 C C . ILE A 1 91 ? -67.881 20.972 6.756 1.00 6.87 91 ILE A C 1
ATOM 1375 O O . ILE A 1 91 ? -67.183 21.984 6.773 1.00 7.66 91 ILE A O 1
ATOM 1391 N N . VAL A 1 92 ? -67.397 19.746 7.022 1.00 6.46 92 VAL A N 1
ATOM 1392 C CA . VAL A 1 92 ? -66.015 19.559 7.506 1.00 6.39 92 VAL A CA 1
ATOM 1393 C C . VAL A 1 92 ? -65.165 18.668 6.626 1.00 7.36 92 VAL A C 1
ATOM 1394 O O . VAL A 1 92 ? -64.085 18.248 7.075 1.00 7.73 92 VAL A O 1
ATOM 1407 N N . VAL A 1 93 ? -65.543 18.476 5.374 1.00 7.48 93 VAL A N 1
ATOM 1408 C CA . VAL A 1 93 ? -64.599 18.046 4.342 1.00 7.63 93 VAL A CA 1
ATOM 1409 C C . VAL A 1 93 ? -63.640 19.194 4.071 1.00 7.50 93 VAL A C 1
ATOM 1410 O O . VAL A 1 93 ? -63.813 20.302 4.620 1.00 8.41 93 VAL A O 1
ATOM 1423 N N . ALA A 1 94 ? -62.651 18.965 3.209 1.00 8.20 94 ALA A N 1
ATOM 1424 C CA . ALA A 1 94 ? -61.861 20.051 2.663 1.00 7.21 94 ALA A CA 1
ATOM 1425 C C . ALA A 1 94 ? -62.677 20.627 1.538 1.00 7.33 94 ALA A C 1
ATOM 1426 O O . ALA A 1 94 ? -62.671 20.184 0.373 1.00 9.19 94 ALA A O 1
ATOM 1433 N N . LEU A 1 95 ? -63.495 21.609 1.925 1.00 6.96 95 LEU A N 1
ATOM 1434 C CA . LEU A 1 95 ? -64.467 22.181 0.995 1.00 7.19 95 LEU A CA 1
ATOM 1435 C C . LEU A 1 95 ? -63.855 23.348 0.263 1.00 6.49 95 LEU A C 1
ATOM 1436 O O . LEU A 1 95 ? -63.400 24.334 0.869 1.00 7.04 95 LEU A O 1
ATOM 1452 N N . SER A 1 96 ? -63.794 23.245 -1.060 1.00 6.84 96 SER A N 1
ATOM 1453 C CA . SER A 1 96 ? -63.156 24.259 -1.851 1.00 5.51 96 SER A CA 1
ATOM 1454 C C . SER A 1 96 ? -63.997 25.518 -1.930 1.00 7.70 96 SER A C 1
ATOM 1455 O O . SER A 1 96 ? -65.193 25.504 -2.269 1.00 8.64 96 SER A O 1
ATOM 1463 N N . ASN A 1 97 ? -63.330 26.655 -1.667 1.00 7.92 97 ASN A N 1
ATOM 1464 C CA . ASN A 1 97 ? -63.946 27.962 -1.694 1.00 8.68 97 ASN A CA 1
ATOM 1465 C C . ASN A 1 97 ? -63.895 28.472 -3.111 1.00 10.85 97 ASN A C 1
ATOM 1466 O O . ASN A 1 97 ? -62.827 28.730 -3.660 1.00 11.84 97 ASN A O 1
ATOM 1477 N N . ASN A 1 98 ? -65.058 28.554 -3.733 1.00 9.78 98 ASN A N 1
ATOM 1478 C CA . ASN A 1 98 ? -65.176 29.151 -5.063 1.00 9.29 98 ASN A CA 1
ATOM 1479 C C . ASN A 1 98 ? -66.301 30.158 -5.023 1.00 10.00 98 ASN A C 1
ATOM 1480 O O . ASN A 1 98 ? -67.138 30.201 -4.089 1.00 11.00 98 ASN A O 1
ATOM 1491 N N . ALA A 1 99 ? -66.337 31.031 -6.035 1.00 9.92 99 ALA A N 1
ATOM 1492 C CA . ALA A 1 99 ? -67.249 32.151 -6.005 1.00 12.23 99 ALA A CA 1
ATOM 1493 C C . ALA A 1 99 ? -68.693 31.726 -6.113 1.00 10.48 99 ALA A C 1
ATOM 1494 O O . ALA A 1 99 ? -69.564 32.359 -5.497 1.00 15.46 99 ALA A O 1
ATOM 1501 N N . VAL A 1 100 ? -68.977 30.665 -6.823 1.00 11.92 100 VAL A N 1
ATOM 1502 C CA . VAL A 1 100 ? -70.374 30.256 -6.917 1.00 10.75 100 VAL A CA 1
ATOM 1503 C C . VAL A 1 100 ? -70.912 29.766 -5.552 1.00 13.39 100 VAL A C 1
ATOM 1504 O O . VAL A 1 100 ? -72.044 30.100 -5.160 1.00 15.48 100 VAL A O 1
ATOM 1517 N N . ARG A 1 101 ? -70.122 28.968 -4.821 1.00 10.90 101 ARG A N 1
ATOM 1518 C CA . ARG A 1 101 ? -70.507 28.596 -3.483 1.00 8.74 101 ARG A CA 1
ATOM 1519 C C . ARG A 1 101 ? -70.558 29.742 -2.510 1.00 9.22 101 ARG A C 1
ATOM 1520 O O . ARG A 1 101 ? -71.492 29.810 -1.696 1.00 9.60 101 ARG A O 1
ATOM 1541 N N . LYS A 1 102 ? -69.576 30.631 -2.551 1.00 9.48 102 LYS A N 1
ATOM 1542 C CA . LYS A 1 102 ? -69.473 31.732 -1.600 1.00 10.79 102 LYS A CA 1
ATOM 1543 C C . LYS A 1 102 ? -70.664 32.698 -1.735 1.00 12.68 102 LYS A C 1
ATOM 1544 O O . LYS A 1 102 ? -70.977 33.434 -0.770 1.00 13.41 102 LYS A O 1
ATOM 1563 N N . ALA A 1 103 ? -71.347 32.686 -2.888 1.00 12.25 103 ALA A N 1
ATOM 1564 C CA . ALA A 1 103 ? -72.550 33.511 -3.011 1.00 15.76 103 ALA A CA 1
ATOM 1565 C C . ALA A 1 103 ? -73.625 33.084 -2.031 1.00 14.75 103 ALA A C 1
ATOM 1566 O O . ALA A 1 103 ? -74.452 33.879 -1.614 1.00 14.88 103 ALA A O 1
ATOM 1573 N N . ASP A 1 104 ? -73.643 31.807 -1.695 1.00 12.78 104 ASP A N 1
ATOM 1574 C CA . ASP A 1 104 ? -74.745 31.224 -0.958 1.00 11.85 104 ASP A CA 1
ATOM 1575 C C . ASP A 1 104 ? -74.380 30.659 0.444 1.00 11.34 104 ASP A C 1
ATOM 1576 O O . ASP A 1 104 ? -75.264 30.543 1.273 1.00 11.52 104 ASP A O 1
ATOM 1585 N N . ILE A 1 105 ? -73.116 30.297 0.701 1.00 9.89 105 ILE A N 1
ATOM 1586 C CA . ILE A 1 105 ? -72.633 29.898 2.027 1.00 8.48 105 ILE A CA 1
ATOM 1587 C C . ILE A 1 105 ? -71.361 30.669 2.346 1.00 8.76 105 ILE A C 1
ATOM 1588 O O . ILE A 1 105 ? -70.764 31.294 1.469 1.00 10.34 105 ILE A O 1
ATOM 1604 N N . ASP A 1 106 ? -70.985 30.622 3.604 1.00 7.89 106 ASP A N 1
ATOM 1605 C CA . ASP A 1 106 ? -69.696 31.153 4.069 1.00 8.03 106 ASP A CA 1
ATOM 1606 C C . ASP A 1 106 ? -68.673 30.043 4.178 1.00 7.77 106 ASP A C 1
ATOM 1607 O O . ASP A 1 106 ? -69.009 28.846 4.315 1.00 9.29 106 ASP A O 1
ATOM 1616 N N . PHE A 1 107 ? -67.417 30.440 4.102 1.00 9.24 107 PHE A N 1
ATOM 1617 C CA . PHE A 1 107 ? -66.269 29.560 4.320 1.00 8.13 107 PHE A CA 1
ATOM 1618 C C . PHE A 1 107 ? -65.510 30.057 5.529 1.00 8.51 107 PHE A C 1
ATOM 1619 O O . PHE A 1 107 ? -65.314 31.274 5.711 1.00 10.57 107 PHE A O 1
ATOM 1636 N N . SER A 1 108 ? -65.083 29.098 6.321 1.00 7.24 108 SER A N 1
ATOM 1637 C CA . SER A 1 108 ? -64.166 29.409 7.415 1.00 7.70 108 SER A CA 1
ATOM 1638 C C . SER A 1 108 ? -62.850 29.887 6.889 1.00 6.81 108 SER A C 1
ATOM 1639 O O . SER A 1 108 ? -62.522 29.754 5.716 1.00 8.70 108 SER A O 1
ATOM 1647 N N . LEU A 1 109 ? -62.055 30.417 7.815 1.00 7.69 109 LEU A N 1
ATOM 1648 C CA . LEU A 1 109 ? -60.631 30.548 7.584 1.00 8.10 109 LEU A CA 1
ATOM 1649 C C . LEU A 1 109 ? -60.112 29.193 7.115 1.00 8.92 109 LEU A C 1
ATOM 1650 O O . LEU A 1 109 ? -60.520 28.144 7.624 1.00 8.41 109 LEU A O 1
ATOM 1666 N N . SER A 1 110 ? -59.220 29.190 6.117 1.00 8.20 110 SER A N 1
ATOM 1667 C CA . SER A 1 110 ? -58.892 27.959 5.445 1.00 7.30 110 SER A CA 1
ATOM 1668 C C . SER A 1 110 ? -57.918 27.089 6.168 1.00 9.11 110 SER A C 1
ATOM 1669 O O . SER A 1 110 ? -57.064 27.585 6.936 1.00 9.61 110 SER A O 1
ATOM 1677 N N A MET A 1 111 ? -58.014 25.784 5.937 0.43 7.94 111 MET A N 1
ATOM 1678 N N B MET A 1 111 ? -58.020 25.779 5.936 0.57 8.05 111 MET A N 1
ATOM 1679 C CA A MET A 1 111 ? -57.016 24.852 6.442 0.43 8.13 111 MET A CA 1
ATOM 1680 C CA B MET A 1 111 ? -57.064 24.820 6.490 0.57 9.55 111 MET A CA 1
ATOM 1681 C C A MET A 1 111 ? -55.738 24.919 5.656 0.43 8.15 111 MET A C 1
ATOM 1682 C C B MET A 1 111 ? -55.793 24.713 5.630 0.57 11.72 111 MET A C 1
ATOM 1683 O O A MET A 1 111 ? -54.633 24.843 6.231 0.43 10.35 111 MET A O 1
ATOM 1684 O O B MET A 1 111 ? -54.729 24.382 6.140 0.57 12.05 111 MET A O 1
ATOM 1711 N N . MET A 1 112 ? -55.881 24.984 4.338 1.00 10.60 112 MET A N 1
ATOM 1712 C CA . MET A 1 112 ? -54.751 24.923 3.441 1.00 12.84 112 MET A CA 1
ATOM 1713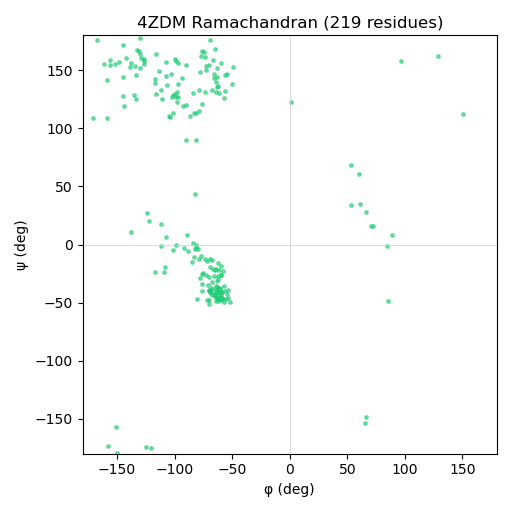 C C . MET A 1 112 ? -55.169 25.406 2.076 1.00 11.23 112 MET A C 1
ATOM 1714 O O . MET A 1 112 ? -56.359 25.622 1.813 1.00 9.52 112 MET A O 1
ATOM 1729 N N . ASP A 1 113 ? -54.190 25.668 1.221 1.00 9.01 113 ASP A N 1
ATOM 1730 C CA . ASP A 1 113 ? -54.428 26.061 -0.170 1.00 9.11 113 ASP A CA 1
ATOM 1731 C C . ASP A 1 113 ? -54.314 24.861 -1.091 1.00 11.75 113 ASP A C 1
ATOM 1732 O O . ASP A 1 113 ? -53.427 24.021 -0.955 1.00 13.17 113 ASP A O 1
ATOM 1741 N N . GLY A 1 114 ? -55.236 24.814 -2.028 1.00 10.17 114 GLY A N 1
ATOM 1742 C CA . GLY A 1 114 ? -55.211 23.815 -3.086 1.00 11.87 114 GLY A CA 1
ATOM 1743 C C . GLY A 1 114 ? -55.146 24.427 -4.459 1.00 9.68 114 GLY A C 1
ATOM 1744 O O . GLY A 1 114 ? -55.013 25.638 -4.645 1.00 10.96 114 GLY A O 1
ATOM 1748 N N . GLY A 1 115 ? -55.227 23.551 -5.448 1.00 10.21 115 GLY A N 1
ATOM 1749 C CA . GLY A 1 115 ? -55.257 23.970 -6.828 1.00 11.08 115 GLY A CA 1
ATOM 1750 C C . GLY A 1 115 ? -55.664 22.785 -7.706 1.00 9.43 115 GLY A C 1
ATOM 1751 O O . GLY A 1 115 ? -55.885 21.701 -7.231 1.00 10.81 115 GLY A O 1
ATOM 1755 N N . LEU A 1 116 ? -55.823 23.034 -8.999 1.00 9.81 116 LEU A N 1
ATOM 1756 C CA . LEU A 1 116 ? -56.150 21.950 -9.930 1.00 12.54 116 LEU A CA 1
ATOM 1757 C C . LEU A 1 116 ? -54.883 21.389 -10.559 1.00 13.77 116 LEU A C 1
ATOM 1758 O O . LEU A 1 116 ? -53.938 22.102 -10.877 1.00 13.70 116 LEU A O 1
ATOM 1774 N N . GLY A 1 117 ? -54.909 20.092 -10.741 1.00 12.22 117 GLY A N 1
ATOM 1775 C CA . GLY A 1 117 ? -53.894 19.412 -11.516 1.00 13.64 117 GLY A CA 1
ATOM 1776 C C . GLY A 1 117 ? -54.534 18.449 -12.475 1.00 13.97 117 GLY A C 1
ATOM 1777 O O . GLY A 1 117 ? -55.537 17.834 -12.172 1.00 13.99 117 GLY A O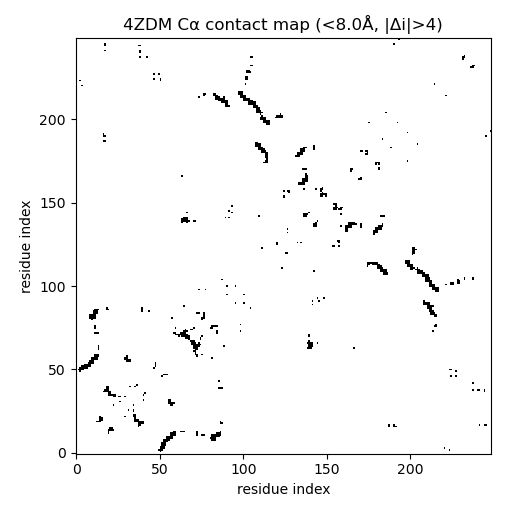 1
ATOM 1781 N N . ALA A 1 118 ? -53.894 18.316 -13.625 1.00 14.00 118 ALA A N 1
ATOM 1782 C CA . ALA A 1 118 ? -54.318 17.375 -14.661 1.00 13.19 118 ALA A CA 1
ATOM 1783 C C . ALA A 1 118 ? -53.355 16.195 -14.624 1.00 13.79 118 ALA A C 1
ATOM 1784 O O . ALA A 1 118 ? -52.166 16.387 -14.942 1.00 16.29 118 ALA A O 1
ATOM 1791 N N . LEU A 1 119 ? -53.827 15.027 -14.181 1.00 13.12 119 LEU A N 1
ATOM 1792 C CA . LEU A 1 119 ? -52.950 13.882 -14.010 1.00 13.34 119 LEU A CA 1
ATOM 1793 C C . LEU A 1 119 ? -53.337 12.782 -15.012 1.00 16.84 119 LEU A C 1
ATOM 1794 O O . LEU A 1 119 ? -54.509 12.654 -15.408 1.00 14.41 119 LEU A O 1
ATOM 1810 N N . VAL A 1 120 ? -52.336 11.997 -15.426 1.00 16.00 120 VAL A N 1
ATOM 1811 C CA . VAL A 1 120 ? -52.528 11.012 -16.497 1.00 16.53 120 VAL A CA 1
ATOM 1812 C C . VAL A 1 120 ? -51.549 9.873 -16.288 1.00 14.97 120 VAL A C 1
ATOM 1813 O O . VAL A 1 120 ? -50.480 10.093 -15.720 1.00 18.36 120 VAL A O 1
ATOM 1826 N N . LYS A 1 121 ? -51.904 8.698 -16.812 1.00 16.21 121 LYS A N 1
ATOM 1827 C CA . LYS A 1 121 ? -50.951 7.560 -16.857 1.00 21.67 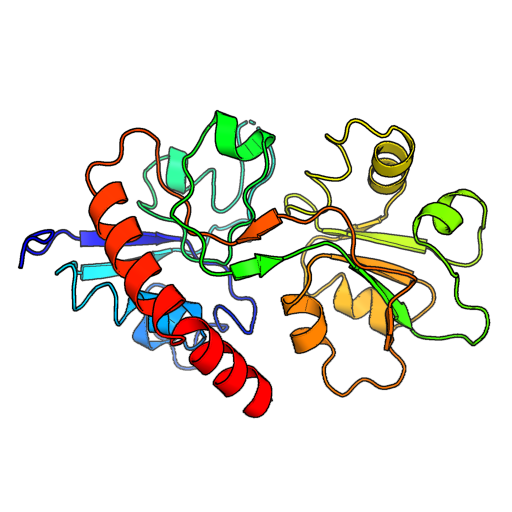121 LYS A CA 1
ATOM 1828 C C . LYS A 1 121 ? -49.964 7.856 -18.006 1.00 21.85 121 LYS A C 1
ATOM 1829 O O . LYS A 1 121 ? -50.370 8.077 -19.130 1.00 24.38 121 LYS A O 1
ATOM 1848 N N . SER A 1 122 ? -48.686 7.940 -17.682 1.00 22.90 122 SER A N 1
ATOM 1849 C CA . SER A 1 122 ? -47.670 8.369 -18.658 1.00 27.84 122 SER A CA 1
ATOM 1850 C C . SER A 1 122 ? -47.559 7.389 -19.817 1.00 48.19 122 SER A C 1
ATOM 1851 O O . SER A 1 122 ? -47.465 6.181 -19.606 1.00 46.39 122 SER A O 1
ATOM 1859 N N . ASP A 1 123 ? -47.590 7.934 -21.031 1.00 63.93 123 ASP A N 1
ATOM 1860 C CA . ASP A 1 123 ? -47.460 7.164 -22.265 1.00 73.61 123 ASP A CA 1
ATOM 1861 C C . ASP A 1 123 ? -46.149 7.483 -22.957 1.00 78.85 123 ASP A C 1
ATOM 1862 O O . ASP A 1 123 ? -45.858 6.930 -24.015 1.00 76.51 123 ASP A O 1
ATOM 1871 N N . GLY A 1 124 ? -45.369 8.389 -22.370 1.00 87.45 124 GLY A N 1
ATOM 1872 C CA . GLY A 1 124 ? -44.226 8.962 -23.057 1.00 90.97 124 GLY A CA 1
ATOM 1873 C C . GLY A 1 124 ? -44.648 10.150 -23.907 1.00 93.88 124 GLY A C 1
ATOM 1874 O O . GLY A 1 124 ? -44.032 11.218 -23.837 1.00 93.03 124 GLY A O 1
ATOM 1878 N N . THR A 1 125 ? -45.705 9.968 -24.703 1.00 93.34 125 THR A N 1
ATOM 1879 C CA . THR A 1 125 ? -46.274 11.058 -25.503 1.00 89.41 125 THR A CA 1
ATOM 1880 C C . THR A 1 125 ? -47.216 11.927 -24.673 1.00 82.35 125 THR A C 1
ATOM 1881 O O . THR A 1 125 ? -48.304 12.289 -25.133 1.00 83.89 125 THR A O 1
ATOM 1892 N N . ASP A 1 126 ? -46.804 12.256 -23.455 1.00 64.59 126 A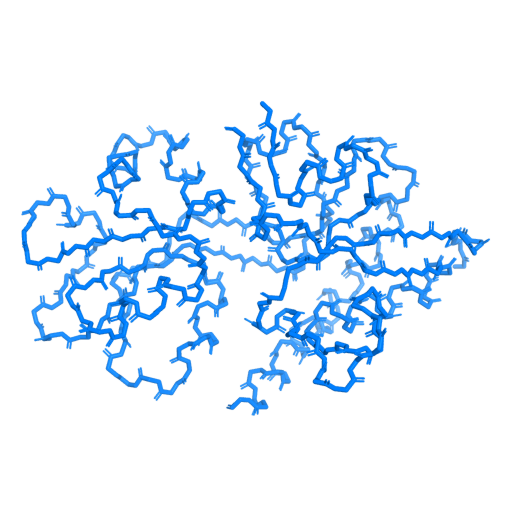SP A N 1
ATOM 1893 C CA . ASP A 1 126 ? -47.635 13.064 -22.584 1.00 53.03 126 ASP A CA 1
ATOM 1894 C C . ASP A 1 126 ? -47.708 14.490 -23.116 1.00 50.20 126 ASP A C 1
ATOM 1895 O O . ASP A 1 126 ? -46.822 14.958 -23.837 1.00 42.44 126 ASP A O 1
ATOM 1904 N N . LEU A 1 127 ? -48.793 15.158 -22.757 1.00 46.42 127 LEU A N 1
ATOM 1905 C CA . LEU A 1 127 ? -49.016 16.554 -23.079 1.00 38.66 127 LEU A CA 1
ATOM 1906 C C . LEU A 1 127 ? -48.145 17.442 -22.209 1.00 31.92 127 LEU A C 1
ATOM 1907 O O . LEU A 1 127 ? -47.599 16.993 -21.197 1.00 34.55 127 LEU A O 1
ATOM 1923 N N . SER A 1 128 ? -48.025 18.704 -22.584 1.00 32.88 128 SER A N 1
ATOM 1924 C CA . SER A 1 128 ? -47.135 19.597 -21.857 1.00 34.18 128 SER A CA 1
ATOM 1925 C C . SER A 1 128 ? -47.910 20.637 -21.054 1.00 30.56 128 SER A C 1
ATOM 1926 O O . SER A 1 128 ? -47.400 21.196 -20.084 1.00 32.84 128 SER A O 1
ATOM 1934 N N . HIS A 1 129 ? -49.137 20.917 -21.470 1.00 26.97 129 HIS A N 1
ATOM 1935 C CA . HIS A 1 129 ? -49.980 21.883 -20.763 1.00 29.76 129 HIS A CA 1
ATOM 1936 C C . HIS A 1 129 ? -51.407 21.389 -20.840 1.00 24.66 129 HIS A C 1
ATOM 1937 O O . HIS A 1 129 ? -51.791 20.813 -21.835 1.00 25.66 129 HIS A O 1
ATOM 1951 N N . PRO A 1 130 ? -52.202 21.594 -19.781 1.00 24.11 130 PRO A N 1
ATOM 1952 C CA . PRO A 1 130 ? -53.583 21.093 -19.809 1.00 18.92 130 PRO A CA 1
ATOM 1953 C C . PRO A 1 130 ? -54.461 21.567 -20.951 1.00 30.00 130 PRO A C 1
ATOM 1954 O O . PRO A 1 130 ? -55.300 20.801 -21.449 1.00 24.18 130 PRO A O 1
ATOM 1965 N N . LEU A 1 131 ? -54.303 22.806 -21.391 1.00 25.24 131 LEU A N 1
ATOM 1966 C CA . LEU A 1 131 ? -55.150 23.273 -22.475 1.00 24.43 131 LEU A CA 1
ATOM 1967 C C . LEU A 1 131 ? -54.831 22.594 -23.815 1.00 26.06 131 LEU A C 1
ATOM 1968 O O . LEU A 1 131 ? -55.645 22.679 -24.733 1.00 24.93 131 LEU A O 1
ATOM 1984 N N . GLU A 1 132 ? -53.709 21.886 -23.910 1.00 23.04 132 GLU A N 1
ATOM 1985 C CA . GLU A 1 132 ? -53.399 21.119 -25.128 1.00 23.65 132 GLU A CA 1
ATOM 1986 C C . GLU A 1 132 ? -54.465 20.032 -25.343 1.00 23.63 132 GLU A C 1
ATOM 1987 O O . GLU A 1 132 ? -54.570 19.482 -26.445 1.00 24.14 132 GLU A O 1
ATOM 1999 N N . LEU A 1 133 ? -55.264 19.713 -24.308 1.00 22.94 133 LEU A N 1
ATOM 2000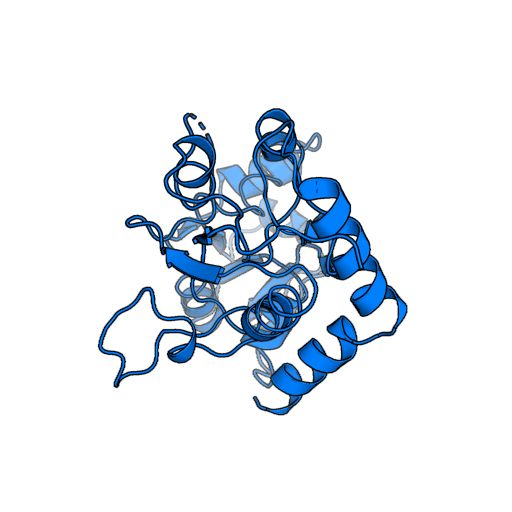 C CA . LEU A 1 133 ? -56.337 18.712 -24.468 1.00 19.17 133 LEU A CA 1
ATOM 2001 C C . LEU A 1 133 ? -57.340 19.098 -25.532 1.00 24.43 133 LEU A C 1
ATOM 2002 O O . LEU A 1 133 ? -57.968 18.243 -26.185 1.00 23.59 133 LEU A O 1
ATOM 2018 N N . LEU A 1 134 ? -57.461 20.396 -25.752 1.00 22.66 134 LEU A N 1
ATOM 2019 C CA . LEU A 1 134 ? -58.466 20.884 -26.662 1.00 21.26 134 LEU A CA 1
ATOM 2020 C C . LEU A 1 134 ? -58.077 20.687 -28.104 1.00 27.48 134 LEU A C 1
ATOM 2021 O O . LEU A 1 134 ? -58.918 20.883 -28.954 1.00 25.40 134 LEU A O 1
ATOM 2037 N N . ASN A 1 135 ? -56.841 20.296 -28.392 1.00 26.81 135 ASN A N 1
ATOM 2038 C CA . ASN A 1 135 ? -56.427 20.223 -29.802 1.00 37.86 135 ASN A CA 1
ATOM 2039 C C . ASN A 1 135 ? -55.903 18.858 -30.205 1.00 40.71 135 ASN A C 1
ATOM 2040 O O . ASN A 1 135 ? -55.110 18.757 -31.127 1.00 39.22 135 ASN A O 1
ATOM 2051 N N . GLN A 1 136 ? -56.355 17.810 -29.521 1.00 28.03 136 GLN A N 1
ATOM 2052 C CA . GLN A 1 136 ? -55.837 16.472 -29.748 1.00 28.53 136 GLN A CA 1
ATOM 2053 C C . GLN A 1 136 ? -56.959 15.470 -29.591 1.00 31.38 136 GLN A C 1
ATOM 2054 O O . GLN A 1 136 ? -58.054 15.836 -29.175 1.00 32.62 136 GLN A O 1
ATOM 2068 N N . ASP A 1 137 ? -56.695 14.211 -29.934 1.00 34.31 137 ASP A N 1
ATOM 2069 C CA . ASP A 1 137 ? -57.722 13.177 -29.836 1.00 45.77 137 ASP A CA 1
ATOM 2070 C C . ASP A 1 137 ? -57.187 11.870 -29.258 1.00 40.66 137 ASP A C 1
ATOM 2071 O O . ASP A 1 137 ? -57.869 10.849 -29.294 1.00 52.37 137 ASP A O 1
ATOM 2080 N N . LYS A 1 138 ? -55.970 11.892 -28.729 1.00 25.97 138 LYS A N 1
ATOM 2081 C CA . LYS A 1 138 ? -55.405 10.719 -28.077 1.00 29.81 138 LYS A CA 1
ATOM 2082 C C . LYS A 1 138 ? -55.983 10.488 -26.679 1.00 30.01 138 LYS A C 1
ATOM 2083 O O . LYS A 1 138 ? -56.247 9.356 -26.284 1.00 27.29 138 LYS A O 1
ATOM 2102 N N . TYR A 1 139 ? -56.182 11.573 -25.936 1.00 23.99 139 TYR A N 1
ATOM 2103 C CA . TYR A 1 139 ? -56.622 11.456 -24.550 1.00 25.60 139 TYR A CA 1
ATOM 2104 C C . TYR A 1 139 ? -58.022 11.969 -24.362 1.00 17.86 139 TYR A C 1
ATOM 2105 O O . TYR A 1 139 ? -58.362 13.047 -24.845 1.00 22.15 139 TYR A O 1
ATOM 2123 N N . GLN A 1 140 ? -58.826 11.172 -23.666 1.00 18.22 140 GLN A N 1
ATOM 2124 C CA . GLN A 1 140 ? -60.042 11.665 -23.035 1.00 21.97 140 GLN A CA 1
ATOM 2125 C C . GLN A 1 140 ? -59.649 12.409 -21.756 1.00 16.21 140 GLN A C 1
ATOM 2126 O O . GLN A 1 140 ? -58.551 12.254 -21.240 1.00 18.21 140 GLN A O 1
ATOM 2140 N N . TRP A 1 141 ? -60.558 13.232 -21.253 1.00 17.09 141 TRP A N 1
ATOM 2141 C CA . TRP A 1 141 ? -60.343 13.791 -19.923 1.00 14.65 141 TRP A CA 1
ATOM 2142 C C . TRP A 1 141 ? -61.663 13.871 -19.181 1.00 14.44 141 TRP A C 1
ATOM 2143 O O . TRP A 1 141 ? -62.730 13.819 -19.769 1.00 17.56 141 TRP A O 1
ATOM 2164 N N . GLY A 1 142 ? -61.583 13.976 -17.853 1.00 13.42 142 GLY A N 1
ATOM 2165 C CA . GLY A 1 142 ? -62.736 13.907 -17.004 1.00 12.99 142 GLY A CA 1
ATOM 2166 C C . GLY A 1 142 ? -62.663 14.728 -15.728 1.00 12.53 142 GLY A C 1
ATOM 2167 O O . GLY A 1 142 ? -61.596 15.034 -15.244 1.00 13.85 142 GLY A O 1
ATOM 2171 N N . VAL A 1 143 ? -63.841 15.050 -15.216 1.00 13.96 143 VAL A N 1
ATOM 2172 C CA . VAL A 1 143 ? -64.021 15.755 -13.943 1.00 13.14 143 VAL A CA 1
ATOM 2173 C C . VAL A 1 143 ? -65.172 15.093 -13.204 1.00 13.73 143 VAL A C 1
ATOM 2174 O O . VAL A 1 143 ? -66.060 14.477 -13.844 1.00 14.26 143 VAL A O 1
ATOM 2187 N N . VAL A 1 144 ? -65.204 15.229 -11.885 1.00 11.75 144 VAL A N 1
ATOM 2188 C CA . VAL A 1 144 ? -66.315 14.748 -11.062 1.00 11.66 144 VAL A CA 1
ATOM 2189 C C . VAL A 1 144 ? -67.499 15.690 -11.111 1.00 13.85 144 VAL A C 1
ATOM 2190 O O . VAL A 1 144 ? -67.351 16.890 -10.931 1.00 13.15 144 VAL A O 1
ATOM 2203 N N . ASP A 1 145 ? -68.689 15.145 -11.312 1.00 12.41 145 ASP A N 1
ATOM 2204 C CA . ASP A 1 145 ? -69.886 15.966 -11.234 1.00 15.35 145 ASP A CA 1
ATOM 2205 C C . ASP A 1 145 ? -70.073 16.520 -9.836 1.00 12.06 145 ASP A C 1
ATOM 2206 O O . ASP A 1 145 ? -69.868 15.821 -8.845 1.00 14.43 145 ASP A O 1
ATOM 2215 N N . SER A 1 146 ? -70.496 17.782 -9.774 1.00 13.05 146 SER A N 1
ATOM 2216 C CA . SER A 1 146 ? -70.875 18.449 -8.513 1.00 12.84 146 SER A CA 1
ATOM 2217 C C . SER A 1 146 ? -69.715 18.514 -7.534 1.00 14.36 146 SER A C 1
ATOM 2218 O O . SER A 1 146 ? -69.911 18.522 -6.321 1.00 16.58 146 SER A O 1
ATOM 2226 N N . ARG A 1 147 ? -68.508 18.671 -8.050 1.00 12.45 147 ARG A N 1
ATOM 2227 C CA . ARG A 1 147 ? -67.314 18.866 -7.253 1.00 10.51 147 ARG A CA 1
ATOM 2228 C C . ARG A 1 147 ? -66.630 20.140 -7.769 1.00 10.24 147 ARG A C 1
ATOM 2229 O O . ARG A 1 147 ? -66.918 20.600 -8.855 1.00 12.77 147 ARG A O 1
ATOM 2250 N N . ASN A 1 148 ? -65.768 20.753 -6.958 1.00 10.14 148 ASN A N 1
ATOM 2251 C CA . ASN A 1 148 ? -65.207 22.061 -7.293 1.00 9.57 148 ASN A CA 1
ATOM 2252 C C . ASN A 1 148 ? -64.467 22.199 -8.628 1.00 10.95 148 ASN A C 1
ATOM 2253 O O . ASN A 1 148 ? -64.651 23.211 -9.298 1.00 11.47 148 ASN A O 1
ATOM 2264 N N . PRO A 1 149 ? -63.652 21.221 -9.067 1.00 10.45 149 PRO A N 1
ATOM 2265 C CA . PRO A 1 149 ? -63.006 21.456 -10.366 1.00 10.09 149 PRO A CA 1
ATOM 2266 C C . PRO A 1 149 ? -63.980 21.734 -11.513 1.00 13.52 149 PRO A C 1
ATOM 2267 O O . PRO A 1 149 ? -63.724 22.687 -12.235 1.00 12.71 149 PRO A O 1
ATOM 2278 N N A GLU A 1 150 ? -65.059 20.961 -11.646 0.33 12.85 150 GLU A N 1
ATOM 2279 N N B GLU A 1 150 ? -65.069 20.964 -11.645 0.67 12.08 150 GLU A N 1
ATOM 2280 C CA A GLU A 1 150 ? -66.050 21.200 -12.688 0.33 14.71 150 GLU A CA 1
ATOM 2281 C CA B GLU A 1 150 ? -66.056 21.187 -12.695 0.67 14.13 150 GLU A CA 1
ATOM 2282 C C A GLU A 1 150 ? -66.639 22.595 -12.513 0.33 14.52 150 GLU A C 1
ATOM 2283 C C B GLU A 1 150 ? -66.624 22.591 -12.513 0.67 14.94 150 GLU A C 1
ATOM 2284 O O A GLU A 1 150 ? -66.773 23.330 -13.489 0.33 15.19 150 GLU A O 1
ATOM 2285 O O B GLU A 1 150 ? -66.729 23.322 -13.494 0.67 14.33 150 GLU A O 1
ATOM 2308 N N . LEU A 1 151 ? -66.981 22.942 -11.274 1.00 11.79 151 LEU A N 1
ATOM 2309 C CA . LEU A 1 151 ? -67.657 24.208 -10.971 1.00 15.13 151 LEU A CA 1
ATOM 2310 C C . LEU A 1 151 ? -66.712 25.339 -11.355 1.00 14.48 151 LEU A C 1
ATOM 2311 O O . LEU A 1 151 ? -67.141 26.326 -11.941 1.00 18.71 151 LEU A O 1
ATOM 2328 N N A LEU A 1 152 ? -65.429 25.246 -10.973 0.61 14.68 152 LEU A N 1
ATOM 2329 N N B LEU A 1 152 ? -65.441 25.201 -10.995 0.39 15.46 152 LEU A N 1
ATOM 2330 C CA A LEU A 1 152 ? -64.431 26.247 -11.365 0.61 11.20 152 LEU A CA 1
ATOM 2331 C CA B LEU A 1 152 ? -64.466 26.242 -11.234 0.39 13.87 152 LEU A CA 1
ATOM 2332 C C A LEU A 1 152 ? -64.227 26.418 -12.823 0.61 20.56 152 LEU A C 1
ATOM 2333 C C B LEU A 1 152 ? -64.159 26.400 -12.740 0.39 17.69 152 LEU A C 1
ATOM 2334 O O A LEU A 1 152 ? -64.123 27.534 -13.333 0.61 21.35 152 LEU A O 1
ATOM 2335 O O B LEU A 1 152 ? -64.033 27.532 -13.218 0.39 20.59 152 LEU A O 1
ATOM 2366 N N . LEU A 1 153 ? -64.081 25.305 -13.499 1.00 17.28 153 LEU A N 1
ATOM 2367 C CA . LEU A 1 153 ? -63.757 25.354 -14.902 1.00 17.54 153 LEU A CA 1
ATOM 2368 C C . LEU A 1 153 ? -64.964 25.907 -15.662 1.00 19.21 153 LEU A C 1
ATOM 2369 O O . LEU A 1 153 ? -64.784 26.728 -16.524 1.00 19.50 153 LEU A O 1
ATOM 2386 N N . ALA A 1 154 ? -66.183 25.538 -15.263 1.00 18.06 154 ALA A N 1
ATOM 2387 C CA . ALA A 1 154 ? -67.382 25.963 -15.987 1.00 16.98 154 ALA A CA 1
ATOM 2388 C C . ALA A 1 154 ? -67.719 27.407 -15.708 1.00 19.67 154 ALA A C 1
ATOM 2389 O O . ALA A 1 154 ? -68.373 28.049 -16.544 1.00 21.53 154 ALA A O 1
ATOM 2396 N N . SER A 1 155 ? -67.293 27.945 -14.570 1.00 18.08 155 SER A N 1
ATOM 2397 C CA . SER A 1 155 ? -67.630 29.320 -14.213 1.00 19.07 155 SER A CA 1
ATOM 2398 C C . SER A 1 155 ? -66.498 30.292 -14.536 1.00 20.09 155 SER A C 1
ATOM 2399 O O . SER A 1 155 ? -66.637 31.502 -14.321 1.00 23.31 155 SER A O 1
ATOM 2407 N N . ASN A 1 156 ? -65.391 29.791 -15.073 1.00 21.01 156 ASN A N 1
ATOM 2408 C CA . ASN A 1 156 ? -64.204 30.627 -15.223 1.00 21.68 156 ASN A CA 1
ATOM 2409 C C . ASN A 1 156 ? -64.350 31.645 -16.330 1.00 23.27 156 ASN A C 1
ATOM 2410 O O . ASN A 1 156 ? -65.103 31.440 -17.278 1.00 21.80 156 ASN A O 1
ATOM 2421 N N . GLN A 1 157 ? -63.615 32.744 -16.182 1.00 23.58 157 GLN A N 1
ATOM 2422 C CA . GLN A 1 157 ? -63.658 33.811 -17.168 1.00 23.85 157 GLN A CA 1
ATOM 2423 C C . GLN A 1 157 ? -63.090 33.320 -18.473 1.00 28.58 157 GLN A C 1
ATOM 2424 O O . GLN A 1 157 ? -63.474 33.800 -19.529 1.00 28.17 157 GLN A O 1
ATOM 2438 N N . ASN A 1 158 ? -62.187 32.342 -18.407 1.00 25.62 158 ASN A N 1
ATOM 2439 C CA . ASN A 1 158 ? -61.514 31.845 -19.604 1.00 20.82 158 ASN A CA 1
ATOM 2440 C C . ASN A 1 158 ? -62.375 30.836 -20.352 1.00 26.08 158 ASN A C 1
ATOM 2441 O O . ASN A 1 158 ? -62.653 29.737 -19.870 1.00 22.63 158 ASN A O 1
ATOM 2452 N N . ALA A 1 159 ? -62.824 31.189 -21.537 1.00 25.85 159 ALA A N 1
ATOM 2453 C CA . ALA A 1 159 ? -63.650 30.271 -22.279 1.00 21.56 159 ALA A CA 1
ATOM 2454 C C . ALA A 1 159 ? -62.949 28.939 -22.630 1.00 23.49 159 ALA A C 1
ATOM 2455 O O . ALA A 1 159 ? -63.646 27.964 -22.849 1.00 21.97 159 ALA A O 1
ATOM 2462 N N . ASP A 1 160 ? -61.609 28.868 -22.659 1.00 24.67 160 ASP A N 1
ATOM 2463 C CA . ASP A 1 160 ? -60.959 27.562 -22.917 1.00 29.29 160 ASP A CA 1
ATOM 2464 C C . ASP A 1 160 ? -61.151 26.608 -21.711 1.00 22.21 160 ASP A C 1
ATOM 2465 O O . ASP A 1 160 ? -61.309 25.417 -21.913 1.00 22.07 160 ASP A O 1
ATOM 2474 N N . TYR A 1 161 ? -61.062 27.123 -20.480 1.00 22.76 161 TYR A N 1
ATOM 2475 C CA . TYR A 1 161 ? -61.377 26.301 -19.301 1.00 23.52 161 TYR A CA 1
ATOM 2476 C C . TYR A 1 161 ? -62.851 25.890 -19.345 1.00 16.20 161 TYR A C 1
ATOM 2477 O O . TYR A 1 161 ? -63.219 24.779 -18.977 1.00 20.95 161 TYR A O 1
ATOM 2495 N N . ASN A 1 162 ? -63.730 26.792 -19.815 1.00 21.57 162 ASN A N 1
ATOM 2496 C CA . ASN A 1 162 ? -65.134 26.434 -19.947 1.00 20.92 162 ASN A CA 1
ATOM 2497 C C . ASN A 1 162 ? -65.276 25.248 -20.884 1.00 22.85 162 ASN A C 1
ATOM 2498 O O . ASN A 1 162 ? -66.077 24.351 -20.647 1.00 21.25 162 ASN A O 1
ATOM 2509 N N . ARG A 1 163 ? -64.495 25.262 -21.964 1.00 20.54 163 ARG A N 1
ATOM 2510 C CA . ARG A 1 163 ? -64.574 24.206 -22.976 1.00 24.58 163 ARG A CA 1
ATOM 2511 C C . ARG A 1 163 ? -64.035 22.889 -22.400 1.00 22.09 163 ARG A C 1
ATOM 2512 O O . ARG A 1 163 ? -64.565 21.824 -22.677 1.00 21.54 163 ARG A O 1
ATOM 2533 N N . ILE A 1 164 ? -62.963 22.978 -21.623 1.00 20.14 164 ILE A N 1
ATOM 2534 C CA . ILE A 1 164 ? -62.481 21.790 -20.899 1.00 16.56 164 ILE A CA 1
ATOM 2535 C C . ILE A 1 164 ? -63.615 21.154 -20.069 1.00 21.13 164 ILE A C 1
ATOM 2536 O O . ILE A 1 164 ? -63.787 19.938 -20.069 1.00 19.39 164 ILE A O 1
ATOM 2552 N N . ALA A 1 165 ? -64.402 21.943 -19.327 1.00 18.02 165 ALA A N 1
ATOM 2553 C CA . ALA A 1 165 ? -65.436 21.352 -18.496 1.00 19.12 165 ALA A CA 1
ATOM 2554 C C . ALA A 1 165 ? -66.538 20.783 -19.358 1.00 19.58 165 ALA A C 1
ATOM 2555 O O . ALA A 1 165 ? -67.080 19.726 -19.052 1.00 22.62 165 ALA A O 1
ATOM 2562 N N . GLU A 1 166 ? -66.872 21.528 -20.416 1.00 21.72 166 GLU A N 1
ATOM 2563 C CA . GLU A 1 166 ? -67.946 21.168 -21.343 1.00 26.33 166 GLU A CA 1
ATOM 2564 C C . GLU A 1 166 ? -67.708 19.789 -21.945 1.00 26.76 166 GLU A C 1
ATOM 2565 O O . GLU A 1 166 ? -68.576 18.934 -21.930 1.00 22.40 166 GLU A O 1
ATOM 2577 N N . ASP A 1 167 ? -66.504 19.585 -22.438 1.00 24.32 167 ASP A N 1
ATOM 2578 C CA . ASP A 1 167 ? -66.186 18.365 -23.175 1.00 22.21 167 ASP A CA 1
ATOM 2579 C C . ASP A 1 167 ? -65.617 17.239 -22.310 1.00 15.96 167 ASP A C 1
ATOM 2580 O O . ASP A 1 167 ? -65.360 16.126 -22.776 1.00 20.85 167 ASP A O 1
ATOM 2589 N N . ALA A 1 168 ? -65.417 17.508 -21.028 1.00 17.49 168 ALA A N 1
ATOM 2590 C CA . ALA A 1 168 ? -64.965 16.460 -20.136 1.00 14.49 168 ALA A CA 1
ATOM 2591 C C . ALA A 1 168 ? -65.990 15.341 -19.937 1.00 16.86 168 ALA A C 1
ATOM 2592 O O . ALA A 1 168 ? -67.197 15.601 -19.877 1.00 20.07 168 ALA A O 1
ATOM 2599 N N . VAL A 1 169 ? -65.500 14.118 -19.755 1.00 16.95 169 VAL A N 1
ATOM 2600 C CA . VAL A 1 169 ? -66.286 13.041 -19.228 1.00 15.70 169 VAL A CA 1
ATOM 2601 C C . VAL A 1 169 ? -66.701 13.443 -17.825 1.00 21.21 169 VAL A C 1
ATOM 2602 O O . VAL A 1 169 ? -65.855 13.970 -17.096 1.00 18.95 169 VAL A O 1
ATOM 2615 N N . LYS A 1 170 ? -67.960 13.218 -17.454 1.00 18.76 170 LYS A N 1
ATOM 2616 C CA . LYS A 1 170 ? -68.432 13.471 -16.085 1.00 16.13 170 LYS A CA 1
ATOM 2617 C C . LYS A 1 170 ? -68.525 12.173 -15.314 1.00 21.98 170 LYS A C 1
ATOM 2618 O O . LYS A 1 170 ? -69.279 11.261 -15.691 1.00 29.06 170 LYS A O 1
ATOM 2637 N N . VAL A 1 171 ? -67.679 12.009 -14.305 1.00 16.61 171 VAL A N 1
ATOM 2638 C CA . VAL A 1 171 ? -67.695 10.808 -13.480 1.00 16.10 171 VAL A CA 1
ATOM 2639 C C . VAL A 1 171 ? -68.461 11.077 -12.194 1.00 15.48 171 VAL A C 1
ATOM 2640 O O . VAL A 1 171 ? -68.619 12.222 -11.777 1.00 15.69 171 VAL A O 1
ATOM 2653 N N . GLY A 1 172 ? -68.946 10.017 -11.561 1.00 17.78 172 GLY A N 1
ATOM 2654 C CA . GLY A 1 172 ? -69.829 10.169 -10.427 1.00 18.44 172 GLY A CA 1
ATOM 2655 C C . GLY A 1 172 ? -69.136 10.366 -9.090 1.00 18.37 172 GLY A C 1
ATOM 2656 O O . GLY A 1 172 ? -69.762 10.761 -8.116 1.00 21.46 172 GLY A O 1
ATOM 2660 N N . SER A 1 173 ? -67.841 10.071 -9.034 1.00 15.21 173 SER A N 1
ATOM 2661 C CA . SER A 1 173 ? -67.095 10.190 -7.793 1.00 13.56 173 SER A CA 1
ATOM 2662 C C . SER A 1 173 ? -65.614 10.383 -8.088 1.00 13.31 173 SER A C 1
ATOM 2663 O O . SER A 1 173 ? -65.139 10.043 -9.164 1.00 13.69 173 SER A O 1
ATOM 2671 N N . TYR A 1 174 ? -64.908 10.924 -7.107 1.00 12.95 174 TYR A N 1
ATOM 2672 C CA . TYR A 1 174 ? -63.464 11.064 -7.138 1.00 11.72 174 TYR A CA 1
ATOM 2673 C C . TYR A 1 174 ? -62.791 9.728 -7.390 1.00 11.98 174 TYR A C 1
ATOM 2674 O O . TYR A 1 174 ? -61.909 9.611 -8.245 1.00 12.09 174 TYR A O 1
ATOM 2692 N N . GLY A 1 175 ? -63.238 8.704 -6.652 1.00 14.21 175 GLY A N 1
ATOM 2693 C CA . GLY A 1 175 ? -62.688 7.367 -6.838 1.00 11.46 175 GLY A CA 1
ATOM 2694 C C . GLY A 1 175 ? -62.814 6.851 -8.252 1.00 11.55 175 GLY A C 1
ATOM 2695 O O . GLY A 1 175 ? -61.901 6.204 -8.782 1.00 15.11 175 GLY A O 1
ATOM 2699 N N A GLU A 1 176 ? -63.953 7.108 -8.872 0.76 13.32 176 GLU A N 1
ATOM 2700 N N B GLU A 1 176 ? -63.947 7.127 -8.884 0.24 13.46 176 GLU A N 1
ATOM 2701 C CA A GLU A 1 176 ? -64.159 6.689 -10.236 0.76 13.94 176 GLU A CA 1
ATOM 2702 C CA B GLU A 1 176 ? -64.162 6.686 -10.251 0.24 15.44 176 GLU A CA 1
ATOM 2703 C C A GLU A 1 176 ? -63.227 7.420 -11.189 0.76 13.69 176 GLU A C 1
ATOM 2704 C C B GLU A 1 176 ? -63.240 7.425 -11.210 0.24 15.08 176 GLU A C 1
ATOM 2705 O O A GLU A 1 176 ? -62.678 6.826 -12.116 0.76 15.46 176 GLU A O 1
ATOM 2706 O O B GLU A 1 176 ? -62.726 6.831 -12.158 0.24 15.69 176 GLU A O 1
ATOM 2729 N N . GLY A 1 177 ? -63.001 8.713 -10.971 1.00 13.05 177 GLY A N 1
ATOM 2730 C CA . GLY A 1 177 ? -62.056 9.426 -11.820 1.00 14.54 177 GLY A CA 1
ATOM 2731 C C . GLY A 1 177 ? -60.652 8.849 -11.728 1.00 13.50 177 GLY A C 1
ATOM 2732 O O . GLY A 1 177 ? -59.946 8.701 -12.723 1.00 14.08 177 GLY A O 1
ATOM 2737 N N . LEU A 1 178 ? -60.219 8.557 -10.521 1.00 12.02 178 LEU A N 1
ATOM 2738 C CA . LEU A 1 178 ? -58.894 7.968 -10.318 1.00 13.07 178 LEU A CA 1
ATOM 2739 C C . LEU A 1 178 ? -58.792 6.621 -10.990 1.00 14.53 178 LEU A C 1
ATOM 2740 O O . LEU A 1 178 ? -57.787 6.307 -11.608 1.00 15.23 178 LEU A O 1
ATOM 2756 N N . GLU A 1 179 ? -59.854 5.838 -10.897 1.00 13.56 179 GLU A N 1
ATOM 2757 C CA . GLU A 1 179 ? -59.868 4.538 -11.545 1.00 13.29 179 GLU A CA 1
ATOM 2758 C C . GLU A 1 179 ? -59.728 4.641 -13.054 1.00 14.60 179 GLU A C 1
ATOM 2759 O O . GLU A 1 179 ? -58.978 3.870 -13.665 1.00 17.16 179 GLU A O 1
ATOM 2771 N N . ARG A 1 180 ? -60.477 5.557 -13.665 1.00 14.61 180 ARG A N 1
ATOM 2772 C CA . ARG A 1 180 ? -60.389 5.734 -15.097 1.00 14.72 180 ARG A CA 1
ATOM 2773 C C . ARG A 1 180 ? -59.014 6.208 -15.500 1.00 15.99 180 ARG A C 1
ATOM 2774 O O . ARG A 1 180 ? -58.451 5.793 -16.537 1.00 17.32 180 ARG A O 1
ATOM 2795 N N . MET A 1 181 ? -58.443 7.113 -14.714 1.00 15.23 181 MET A N 1
ATOM 2796 C CA . MET A 1 181 ? -57.092 7.575 -14.987 1.00 16.18 181 MET A CA 1
ATOM 2797 C C . MET A 1 181 ? -56.068 6.437 -14.943 1.00 20.47 181 MET A C 1
ATOM 2798 O O . MET A 1 181 ? -55.197 6.320 -15.818 1.00 18.19 181 MET A O 1
ATOM 2812 N N . ARG A 1 182 ? -56.155 5.630 -13.904 1.00 17.18 182 ARG A N 1
ATOM 2813 C CA . ARG A 1 182 ? -55.219 4.507 -13.753 1.00 18.32 182 ARG A CA 1
ATOM 2814 C C . ARG A 1 182 ? -55.295 3.530 -14.907 1.00 24.82 182 ARG A C 1
ATOM 2815 O O . ARG A 1 182 ? -54.298 2.839 -15.173 1.00 23.87 182 ARG A O 1
ATOM 2836 N N . ALA A 1 183 ? -56.440 3.451 -15.589 1.00 18.17 183 ALA A N 1
ATOM 2837 C CA . ALA A 1 183 ? -56.619 2.508 -16.720 1.00 21.79 183 ALA A CA 1
ATOM 2838 C C . ALA A 1 183 ? -55.982 3.000 -18.014 1.00 27.05 183 ALA A C 1
ATOM 2839 O O . ALA A 1 183 ? -55.855 2.238 -18.992 1.00 26.17 183 ALA A O 1
ATOM 2846 N N . GLY A 1 184 ? -55.595 4.262 -18.043 1.00 22.17 184 GLY A N 1
ATOM 2847 C CA . GLY A 1 184 ? -54.883 4.844 -19.160 1.00 18.36 184 GLY A CA 1
ATOM 2848 C C . GLY A 1 184 ? -55.716 5.601 -20.177 1.00 17.88 184 GLY A C 1
ATOM 2849 O O . GLY A 1 184 ? -56.917 5.393 -20.289 1.00 21.43 184 GLY A O 1
ATOM 2853 N N . GLY A 1 185 ? -55.077 6.489 -20.915 1.00 18.65 185 GLY A N 1
ATOM 2854 C CA . GLY A 1 185 ? -55.772 7.208 -21.962 1.00 22.69 185 GLY A CA 1
ATOM 2855 C C . GLY A 1 185 ? -56.756 8.261 -21.492 1.00 18.54 185 GLY A C 1
ATOM 2856 O O . GLY A 1 185 ? -57.584 8.755 -22.269 1.00 21.03 185 GLY A O 1
ATOM 2860 N N . PHE A 1 186 ? -56.626 8.638 -20.221 1.00 20.15 186 PHE A N 1
ATOM 2861 C CA . PHE A 1 186 ? -57.636 9.468 -19.557 1.00 18.88 186 PHE A CA 1
ATOM 2862 C C . PHE A 1 186 ? -56.965 10.432 -18.588 1.00 16.07 186 PHE A C 1
ATOM 2863 O O . PHE A 1 186 ? -56.306 9.993 -17.642 1.00 18.72 186 PHE A O 1
ATOM 2880 N N . VAL A 1 187 ? -57.137 11.745 -18.819 1.00 15.03 187 VAL A N 1
ATOM 2881 C CA . VAL A 1 187 ? -56.608 12.795 -17.955 1.00 14.34 187 VAL A CA 1
ATOM 2882 C C . VAL A 1 187 ? -57.685 13.159 -16.935 1.00 15.34 187 VAL A C 1
ATOM 2883 O O . VAL A 1 187 ? -58.784 13.560 -17.310 1.00 16.68 187 VAL A O 1
ATOM 2896 N N . PHE A 1 188 ? -57.369 12.979 -15.670 1.00 13.80 188 PHE A N 1
ATOM 2897 C CA . PHE A 1 188 ? -58.274 13.353 -14.590 1.00 13.97 188 PHE A CA 1
ATOM 2898 C C . PHE A 1 188 ? -57.852 14.698 -14.073 1.00 11.15 188 PHE A C 1
ATOM 2899 O O . PHE A 1 188 ? -56.710 14.884 -13.653 1.00 13.36 188 PHE A O 1
ATOM 2916 N N . ILE A 1 189 ? -58.775 15.656 -14.112 1.00 11.01 189 ILE A N 1
ATOM 2917 C CA . ILE A 1 189 ? -58.503 17.001 -13.633 1.00 10.73 189 ILE A CA 1
ATOM 2918 C C . ILE A 1 189 ? -59.189 17.164 -12.268 1.00 12.75 189 ILE A C 1
ATOM 2919 O O . ILE A 1 189 ? -60.421 17.197 -12.209 1.00 12.42 189 ILE A O 1
ATOM 2935 N N . ASP A 1 190 ? -58.392 17.227 -11.214 1.00 10.08 190 ASP A N 1
ATOM 2936 C CA . ASP A 1 190 ? -58.949 17.357 -9.865 1.00 10.15 190 ASP A CA 1
ATOM 2937 C C . ASP A 1 190 ? -57.958 18.097 -8.979 1.00 11.56 190 ASP A C 1
ATOM 2938 O O . ASP A 1 190 ? -57.188 18.901 -9.464 1.00 12.72 190 ASP A O 1
ATOM 2947 N N . GLU A 1 191 ? -58.057 17.907 -7.671 1.00 9.72 191 GLU A N 1
ATOM 2948 C CA . GLU A 1 191 ? -57.462 18.840 -6.719 1.00 10.24 191 GLU A CA 1
ATOM 2949 C C . GLU A 1 191 ? -56.188 18.353 -6.088 1.00 10.21 191 GLU A C 1
ATOM 2950 O O . GLU A 1 191 ? -56.124 17.267 -5.515 1.00 11.34 191 GLU A O 1
ATOM 2962 N N A ILE A 1 192 ? -55.228 19.280 -6.109 0.43 10.85 192 ILE A N 1
ATOM 2963 N N B ILE A 1 192 ? -55.178 19.214 -6.108 0.57 9.64 192 ILE A N 1
ATOM 2964 C CA A ILE A 1 192 ? -53.984 19.262 -5.361 0.43 10.80 192 ILE A CA 1
ATOM 2965 C CA B ILE A 1 192 ? -53.996 19.029 -5.304 0.57 9.81 192 ILE A CA 1
ATOM 2966 C C A ILE A 1 192 ? -54.259 19.871 -3.975 0.43 11.22 192 ILE A C 1
ATOM 2967 C C B ILE A 1 192 ? -54.282 19.756 -3.995 0.57 12.16 192 ILE A C 1
ATOM 2968 O O A ILE A 1 192 ? -55.012 20.824 -3.883 0.43 12.66 192 ILE A O 1
ATOM 2969 O O B ILE A 1 192 ? -55.068 20.686 -3.990 0.57 11.76 192 ILE A O 1
ATOM 3000 N N . PRO A 1 193 ? -53.656 19.345 -2.901 1.00 11.02 193 PRO A N 1
ATOM 3001 C CA . PRO A 1 193 ? -52.702 18.232 -2.784 1.00 11.16 193 PRO A CA 1
ATOM 3002 C C . PRO A 1 193 ? -53.321 16.865 -2.725 1.00 13.92 193 PRO A C 1
ATOM 3003 O O . PRO A 1 193 ? -52.607 15.861 -2.834 1.00 12.32 193 PRO A O 1
ATOM 3014 N N . GLY A 1 194 ? -54.619 16.793 -2.528 1.00 11.76 194 GLY A N 1
ATOM 3015 C CA . GLY A 1 194 ? -55.230 15.491 -2.273 1.00 11.16 194 GLY A CA 1
ATOM 3016 C C . GLY A 1 194 ? -54.937 14.451 -3.334 1.00 12.24 194 GLY A C 1
ATOM 3017 O O . GLY A 1 194 ? -54.732 13.268 -2.999 1.00 12.78 194 GLY A O 1
ATOM 3021 N N . ILE A 1 195 ? -54.983 14.821 -4.607 1.00 11.51 195 ILE A N 1
ATOM 3022 C CA . ILE A 1 195 ? -54.735 13.840 -5.648 1.00 13.42 195 ILE A CA 1
ATOM 3023 C C . ILE A 1 195 ? -53.282 13.338 -5.643 1.00 13.81 195 ILE A C 1
ATOM 3024 O O . ILE A 1 195 ? -53.026 12.247 -6.152 1.00 14.16 195 ILE A O 1
ATOM 3040 N N . ASN A 1 196 ? -52.360 14.087 -5.059 1.00 13.09 196 ASN A N 1
ATOM 3041 C CA . ASN A 1 196 ? -51.002 13.601 -4.923 1.00 12.77 196 ASN A CA 1
ATOM 3042 C C . ASN A 1 196 ? -50.930 12.580 -3.812 1.00 16.56 196 ASN A C 1
ATOM 3043 O O . ASN A 1 196 ? -50.165 11.613 -3.918 1.00 19.93 196 ASN A O 1
ATOM 3054 N N . TYR A 1 197 ? -51.727 12.725 -2.749 1.00 13.29 197 TYR A N 1
ATOM 3055 C CA . TYR A 1 197 ? -51.835 11.682 -1.752 1.00 12.99 197 TYR A CA 1
ATOM 3056 C C . TYR A 1 197 ? -52.449 10.423 -2.391 1.00 13.68 197 TYR A C 1
ATOM 3057 O O . TYR A 1 197 ? -51.989 9.300 -2.185 1.00 15.97 197 TYR A O 1
ATOM 3075 N N . ALA A 1 198 ? -53.515 10.601 -3.149 1.00 13.84 198 ALA A N 1
ATOM 3076 C CA . ALA A 1 198 ? -54.290 9.478 -3.705 1.00 14.41 198 ALA A CA 1
ATOM 3077 C C . ALA A 1 198 ? -53.442 8.644 -4.653 1.00 20.13 198 ALA A C 1
ATOM 3078 O O . ALA A 1 198 ? -53.717 7.435 -4.798 1.00 19.31 198 ALA A O 1
ATOM 3085 N N . THR A 1 199 ? -52.441 9.262 -5.275 1.00 15.59 199 THR A N 1
ATOM 3086 C CA . THR A 1 199 ? -51.572 8.591 -6.244 1.00 16.22 199 THR A CA 1
ATOM 3087 C C . THR A 1 199 ? -50.157 8.404 -5.764 1.00 21.77 199 THR A C 1
ATOM 3088 O O . THR A 1 199 ? -49.259 8.124 -6.559 1.00 21.08 199 THR A O 1
ATOM 3099 N N . LYS A 1 200 ? -49.947 8.519 -4.456 1.00 19.96 200 LYS A N 1
ATOM 3100 C CA . LYS A 1 200 ? -48.626 8.346 -3.864 1.00 26.32 200 LYS A CA 1
ATOM 3101 C C . LYS A 1 200 ? -48.078 6.975 -4.221 1.00 26.25 200 LYS A C 1
ATOM 3102 O O . LYS A 1 200 ? -48.771 5.976 -4.083 1.00 26.50 200 LYS A O 1
ATOM 3121 N N . GLY A 1 201 ? -46.882 6.977 -4.778 1.00 26.61 201 GLY A N 1
ATOM 3122 C CA . GLY A 1 201 ? -46.192 5.740 -5.128 1.00 30.23 201 GLY A CA 1
ATOM 3123 C C . GLY A 1 201 ? -46.550 5.128 -6.473 1.00 35.45 201 GLY A C 1
ATOM 3124 O O . GLY A 1 201 ? -45.974 4.106 -6.861 1.00 34.95 201 GLY A O 1
ATOM 3128 N N . GLU A 1 202 ? -47.472 5.746 -7.206 1.00 26.18 202 GLU A N 1
ATOM 3129 C CA . GLU A 1 202 ? -47.868 5.255 -8.520 1.00 26.44 202 GLU A CA 1
ATOM 3130 C C . GLU A 1 202 ? -46.948 5.917 -9.543 1.00 29.19 202 GLU A C 1
ATOM 3131 O O . GLU A 1 202 ? -47.230 6.997 -10.055 1.00 27.57 202 GLU A O 1
ATOM 3143 N N . CYS A 1 203 ? -45.820 5.272 -9.835 1.00 39.67 203 CYS A N 1
ATOM 3144 C CA . CYS A 1 203 ? -44.782 5.905 -10.650 1.00 43.82 203 CYS A CA 1
ATOM 3145 C C . CYS A 1 203 ? -45.223 6.196 -12.094 1.00 30.47 203 CYS A C 1
ATOM 3146 O O . CYS A 1 203 ? -44.682 7.073 -12.743 1.00 35.87 203 CYS A O 1
ATOM 3154 N N . ASP A 1 204 ? -46.227 5.490 -12.582 1.00 27.07 204 ASP A N 1
ATOM 3155 C CA . ASP A 1 204 ? -46.705 5.729 -13.942 1.00 33.16 204 ASP A CA 1
ATOM 3156 C C . ASP A 1 204 ? -47.630 6.967 -14.077 1.00 23.48 204 ASP A C 1
ATOM 3157 O O . ASP A 1 204 ? -48.074 7.291 -15.172 1.00 23.92 204 ASP A O 1
ATOM 3166 N N . ILE A 1 205 ? -47.947 7.613 -12.957 1.00 22.38 205 ILE A N 1
ATOM 3167 C CA . ILE A 1 205 ? -48.895 8.740 -12.966 1.00 20.86 205 ILE A CA 1
ATOM 3168 C C . ILE A 1 205 ? -48.073 9.992 -12.961 1.00 20.58 205 ILE A C 1
ATOM 3169 O O . ILE A 1 205 ? -47.174 10.153 -12.114 1.00 26.69 205 ILE A O 1
ATOM 3185 N N . VAL A 1 206 ? -48.345 10.880 -13.911 1.00 20.37 206 VAL A N 1
ATOM 3186 C CA . VAL A 1 206 ? -47.657 12.167 -13.965 1.00 21.50 206 VAL A CA 1
ATOM 3187 C C . VAL A 1 206 ? -48.636 13.331 -14.077 1.00 21.30 206 VAL A C 1
ATOM 3188 O O . VAL A 1 206 ? -49.773 13.180 -14.535 1.00 19.05 206 VAL A O 1
ATOM 3201 N N . GLN A 1 207 ? -48.147 14.511 -13.729 1.00 19.24 207 GLN A N 1
ATOM 3202 C CA . GLN A 1 207 ? -48.930 15.729 -13.859 1.00 16.42 207 GLN A CA 1
ATOM 3203 C C . GLN A 1 207 ? -48.569 16.460 -15.146 1.00 22.41 207 GLN A C 1
ATOM 3204 O O . GLN A 1 207 ? -47.395 16.625 -15.482 1.00 22.96 207 GLN A O 1
ATOM 3218 N N . ILE A 1 208 ? -49.579 16.849 -15.890 1.00 16.72 208 ILE A N 1
ATOM 3219 C CA . ILE A 1 208 ? -49.370 17.630 -17.110 1.00 19.69 208 ILE A CA 1
ATOM 3220 C C . ILE A 1 208 ? -49.213 19.117 -16.808 1.00 21.50 208 ILE A C 1
ATOM 3221 O O . ILE A 1 208 ? -50.167 19.778 -16.368 1.00 21.70 208 ILE A O 1
ATOM 3237 N N . GLY A 1 209 ? -48.016 19.642 -17.044 1.00 21.27 209 GLY A N 1
ATOM 3238 C CA . GLY A 1 209 ? -47.795 21.038 -16.779 1.00 25.80 209 GLY A CA 1
ATOM 3239 C C . GLY A 1 209 ? -47.887 21.397 -15.311 1.00 25.29 209 GLY A C 1
ATOM 3240 O O . GLY A 1 209 ? -47.640 20.574 -14.431 1.00 22.64 209 GLY A O 1
ATOM 3244 N N . GLU A 1 210 ? -48.239 22.653 -15.069 1.00 20.14 210 GLU A N 1
ATOM 3245 C CA . GLU A 1 210 ? -48.262 23.225 -13.754 1.00 20.01 210 GLU A CA 1
ATOM 3246 C C . GLU A 1 210 ? -49.657 23.175 -13.114 1.00 22.52 210 GLU A C 1
ATOM 3247 O O . GLU A 1 210 ? -50.664 23.065 -13.799 1.00 20.98 210 GLU A O 1
ATOM 3259 N N A THR A 1 211 ? -49.698 23.249 -11.786 0.68 17.34 211 THR A N 1
ATOM 3260 N N B THR A 1 211 ? -49.698 23.268 -11.798 0.32 18.27 211 THR A N 1
ATOM 3261 C CA A THR A 1 211 ? -50.939 23.435 -11.033 0.68 15.58 211 THR A CA 1
ATOM 3262 C CA B THR A 1 211 ? -50.958 23.409 -11.101 0.32 18.44 211 THR A CA 1
ATOM 3263 C C A THR A 1 211 ? -51.558 24.729 -11.500 0.68 22.31 211 THR A C 1
ATOM 3264 C C B THR A 1 211 ? -51.570 24.754 -11.423 0.32 20.81 211 THR A C 1
ATOM 3265 O O A THR A 1 211 ? -50.834 25.620 -11.949 0.68 20.13 211 THR A O 1
ATOM 3266 O O B THR A 1 211 ? -50.863 25.745 -11.576 0.32 23.49 211 THR A O 1
ATOM 3287 N N . PHE A 1 212 ? -52.887 24.778 -11.522 1.00 13.76 212 PHE A N 1
ATOM 3288 C CA . PHE A 1 212 ? -53.603 25.964 -11.977 1.00 14.75 212 PHE A CA 1
ATOM 3289 C C . PHE A 1 212 ? -54.858 26.224 -11.179 1.00 15.18 212 PHE A C 1
ATOM 3290 O O . PHE A 1 212 ? -55.389 25.352 -10.488 1.00 15.55 212 PHE A O 1
ATOM 3308 N N . GLN A 1 213 ? -55.354 27.454 -11.240 1.00 13.72 213 GLN A N 1
ATOM 3309 C CA . GLN A 1 213 ? -56.596 27.855 -10.609 1.00 13.83 213 GLN A CA 1
ATOM 3310 C C . GLN A 1 213 ? -56.630 27.496 -9.103 1.00 11.82 213 GLN A C 1
ATOM 3311 O O . GLN A 1 213 ? -57.423 26.654 -8.639 1.00 14.92 213 GLN A O 1
ATOM 3325 N N . PRO A 1 214 ? -55.793 28.171 -8.323 1.00 11.18 214 PRO A N 1
ATOM 3326 C CA . PRO A 1 214 ? -55.772 27.876 -6.889 1.00 11.26 214 PRO A CA 1
ATOM 3327 C C . PRO A 1 214 ? -57.045 28.266 -6.177 1.00 9.80 214 PRO A C 1
ATOM 3328 O O . PRO A 1 214 ? -57.842 29.146 -6.616 1.00 12.19 214 PRO A O 1
ATOM 3339 N N . PHE A 1 215 ? -57.262 27.632 -5.018 1.00 9.15 215 PHE A N 1
ATOM 3340 C CA . PHE A 1 215 ? -58.418 27.913 -4.186 1.00 9.37 215 PHE A CA 1
ATOM 3341 C C . PHE A 1 215 ? -58.077 27.517 -2.756 1.00 9.51 215 PHE A C 1
ATOM 3342 O O . PHE A 1 215 ? -57.251 26.646 -2.548 1.00 11.08 215 PHE A O 1
ATOM 3359 N N . GLU A 1 216 ? -58.745 28.142 -1.808 1.00 8.62 216 GLU A N 1
ATOM 3360 C CA . GLU A 1 216 ? -58.683 27.731 -0.409 1.00 8.07 216 GLU A CA 1
ATOM 3361 C C . GLU A 1 216 ? -59.546 26.509 -0.168 1.00 8.73 216 GLU A C 1
ATOM 3362 O O . GLU A 1 216 ? -60.593 26.386 -0.797 1.00 9.34 216 GLU A O 1
ATOM 3374 N N . LEU A 1 217 ? -59.139 25.669 0.767 1.00 7.44 217 LEU A N 1
ATOM 3375 C CA . LEU A 1 217 ? -59.880 24.523 1.279 1.00 6.51 217 LEU A CA 1
ATOM 3376 C C . LEU A 1 217 ? -60.265 24.868 2.695 1.00 6.45 217 LEU A C 1
ATOM 3377 O O . LEU A 1 217 ? -59.378 25.185 3.502 1.00 8.66 217 LEU A O 1
ATOM 3393 N N . ALA A 1 218 ? -61.545 24.806 3.029 1.00 6.55 218 ALA A N 1
ATOM 3394 C CA . ALA A 1 218 ? -62.042 25.314 4.305 1.00 6.20 218 ALA A CA 1
ATOM 3395 C C . ALA A 1 218 ? -63.247 24.543 4.757 1.00 6.49 218 ALA A C 1
ATOM 3396 O O . ALA A 1 218 ? -63.713 23.630 4.068 1.00 8.13 218 ALA A O 1
ATOM 3403 N N . PHE A 1 219 ? -63.816 24.903 5.900 1.00 7.16 219 PHE A N 1
ATOM 3404 C CA . PHE A 1 219 ? -65.119 24.395 6.317 1.00 6.93 219 PHE A CA 1
ATOM 3405 C C . PHE A 1 219 ? -66.201 25.313 5.790 1.00 6.78 219 PHE A C 1
ATOM 3406 O O . PHE A 1 219 ? -65.984 26.508 5.549 1.00 7.90 219 PHE A O 1
ATOM 3423 N N . GLY A 1 220 ? -67.406 24.769 5.614 1.00 6.97 220 GLY A N 1
ATOM 3424 C CA . GLY A 1 220 ? -68.567 25.496 5.131 1.00 6.68 220 GLY A CA 1
ATOM 3425 C C . GLY A 1 220 ? -69.578 25.774 6.229 1.00 6.56 220 GLY A C 1
ATOM 3426 O O . GLY A 1 220 ? -69.861 24.859 7.014 1.00 7.04 220 GLY A O 1
ATOM 3430 N N . LEU A 1 221 ? -70.140 26.997 6.252 1.00 7.61 221 LEU A N 1
ATOM 3431 C CA . LEU A 1 221 ? -71.095 27.396 7.272 1.00 7.49 221 LEU A CA 1
ATOM 3432 C C . LEU A 1 221 ? -72.192 28.184 6.622 1.00 8.57 221 LEU A C 1
ATOM 3433 O O . LEU A 1 221 ? -71.967 28.797 5.572 1.00 8.00 221 LEU A O 1
ATOM 3449 N N . ARG A 1 222 ? -73.385 28.182 7.198 1.00 6.87 222 ARG A N 1
ATOM 3450 C CA . ARG A 1 222 ? -74.419 29.100 6.720 1.00 7.61 222 ARG A CA 1
ATOM 3451 C C . ARG A 1 222 ? -73.970 30.533 6.954 1.00 9.02 222 ARG A C 1
ATOM 3452 O O . ARG A 1 222 ? -73.237 30.838 7.885 1.00 10.37 222 ARG A O 1
ATOM 3473 N N . LYS A 1 223 ? -74.466 31.427 6.098 1.00 9.91 223 LYS A N 1
ATOM 3474 C CA . LYS A 1 223 ? -74.244 32.852 6.335 1.00 10.80 223 LYS A CA 1
ATOM 3475 C C . LYS A 1 223 ? -74.763 33.268 7.720 1.00 12.12 223 LYS A C 1
ATOM 3476 O O . LYS A 1 223 ? -75.757 32.763 8.212 1.00 12.52 223 LYS A O 1
ATOM 3495 N N . ASN A 1 224 ? -74.060 34.208 8.321 1.00 14.10 224 ASN A N 1
ATOM 3496 C CA . ASN A 1 224 ? -74.454 34.797 9.603 1.00 17.13 224 ASN A CA 1
ATOM 3497 C C . ASN A 1 224 ? -74.412 33.832 10.757 1.00 14.99 224 ASN A C 1
ATOM 3498 O O . ASN A 1 224 ? -75.116 33.940 11.760 1.00 17.12 224 ASN A O 1
ATOM 3509 N N . SER A 1 225 ? -73.536 32.833 10.642 1.00 14.50 225 SER A N 1
ATOM 3510 C CA . SER A 1 225 ? -73.427 31.864 11.713 1.00 12.80 225 SER A CA 1
ATOM 3511 C C . SER A 1 225 ? -72.869 32.475 12.969 1.00 12.76 225 SER A C 1
ATOM 3512 O O . SER A 1 225 ? -71.803 33.103 12.918 1.00 13.59 225 SER A O 1
ATOM 3520 N N . PRO A 1 226 ? -73.517 32.189 14.096 1.00 13.09 226 PRO A N 1
ATOM 3521 C CA . PRO A 1 226 ? -72.989 32.746 15.333 1.00 13.54 226 PRO A CA 1
ATOM 3522 C C . PRO A 1 226 ? -71.699 32.108 15.789 1.00 14.46 226 PRO A C 1
ATOM 3523 O O . PRO A 1 226 ? -71.071 32.694 16.693 1.00 17.63 226 PRO A O 1
ATOM 3534 N N . PHE A 1 227 ? -71.302 30.958 15.253 1.00 12.04 227 PHE A N 1
ATOM 3535 C CA . PHE A 1 227 ? -70.091 30.327 15.732 1.00 10.98 227 PHE A CA 1
ATOM 3536 C C . PHE A 1 227 ? -68.933 30.429 14.719 1.00 9.02 227 PHE A C 1
ATOM 3537 O O . PHE A 1 227 ? -67.856 29.917 14.963 1.00 9.51 227 PHE A O 1
ATOM 3554 N N . LYS A 1 228 ? -69.117 31.175 13.622 1.00 9.35 228 LYS A N 1
ATOM 3555 C CA . LYS A 1 228 ? -68.038 31.334 12.653 1.00 9.34 228 LYS A CA 1
ATOM 3556 C C . LYS A 1 228 ? -66.764 31.944 13.251 1.00 10.18 228 LYS A C 1
ATOM 3557 O O . LYS A 1 228 ? -65.677 31.454 12.978 1.00 10.32 228 LYS A O 1
ATOM 3576 N N . ASN A 1 229 ? -66.875 33.001 14.040 1.00 10.65 229 ASN A N 1
ATOM 3577 C CA . ASN A 1 229 ? -65.680 33.613 14.545 1.00 11.76 229 ASN A CA 1
ATOM 3578 C C . ASN A 1 229 ? -64.877 32.677 15.438 1.00 10.05 229 ASN A C 1
ATOM 3579 O O . ASN A 1 229 ? -63.648 32.687 15.393 1.00 10.99 229 ASN A O 1
ATOM 3590 N N . LEU A 1 230 ? -65.539 31.843 16.241 1.00 10.39 230 LEU A N 1
ATOM 3591 C CA . LEU A 1 230 ? -64.840 30.893 17.091 1.00 10.65 230 LEU A CA 1
ATOM 3592 C C . LEU A 1 230 ? -64.164 29.793 16.280 1.00 8.08 230 LEU A C 1
ATOM 3593 O O . LEU A 1 230 ? -63.044 29.363 16.580 1.00 9.84 230 LEU A O 1
ATOM 3609 N N . VAL A 1 231 ? -64.823 29.330 15.227 1.00 8.15 231 VAL A N 1
ATOM 3610 C CA . VAL A 1 231 ? -64.234 28.339 14.330 1.00 8.35 231 VAL A CA 1
ATOM 3611 C C . VAL A 1 231 ? -62.990 28.923 13.668 1.00 7.76 231 VAL A C 1
ATOM 3612 O O . VAL A 1 231 ? -61.958 28.295 13.584 1.00 8.58 231 VAL A O 1
ATOM 3625 N N . ASP A 1 232 ? -63.126 30.143 13.168 1.00 8.42 232 ASP A N 1
ATOM 3626 C CA . ASP A 1 232 ? -61.999 30.821 12.479 1.00 9.13 232 ASP A CA 1
ATOM 3627 C C . ASP A 1 232 ? -60.787 30.985 13.392 1.00 9.77 232 ASP A C 1
ATOM 3628 O O . ASP A 1 232 ? -59.666 30.716 12.974 1.00 10.06 232 ASP A O 1
ATOM 3637 N N . THR A 1 233 ? -61.013 31.384 14.639 1.00 9.40 233 THR A N 1
ATOM 3638 C CA . THR A 1 233 ? -59.917 31.583 15.593 1.00 9.68 233 THR A CA 1
ATOM 3639 C C . THR A 1 233 ? -59.239 30.247 15.865 1.00 10.29 233 THR A C 1
ATOM 3640 O O . THR A 1 233 ? -57.997 30.150 15.895 1.00 10.34 233 THR A O 1
ATOM 3651 N N . PHE A 1 234 ? -60.033 29.192 16.078 1.00 9.51 234 PHE A N 1
ATOM 3652 C CA . PHE A 1 234 ? -59.427 27.900 16.306 1.00 9.30 234 PHE A CA 1
ATOM 3653 C C . PHE A 1 234 ? -58.619 27.443 15.102 1.00 9.75 234 PHE A C 1
ATOM 3654 O O . PHE A 1 234 ? -57.489 26.940 15.246 1.00 9.33 234 PHE A O 1
ATOM 3671 N N . MET A 1 235 ? -59.176 27.575 13.890 1.00 9.04 235 MET A N 1
ATOM 3672 C CA . MET A 1 235 ? -58.493 27.110 12.726 1.00 7.35 235 MET A CA 1
ATOM 3673 C C . MET A 1 235 ? -57.176 27.854 12.518 1.00 7.81 235 MET A C 1
ATOM 3674 O O . MET A 1 235 ? -56.159 27.257 12.124 1.00 9.45 235 MET A O 1
ATOM 3688 N N . LEU A 1 236 ? -57.202 29.143 12.746 1.00 8.40 236 LEU A N 1
ATOM 3689 C CA . LEU A 1 236 ? -56.000 29.930 12.584 1.00 8.24 236 LEU A CA 1
ATOM 3690 C C . LEU A 1 236 ? -54.918 29.481 13.533 1.00 10.86 236 LEU A C 1
ATOM 3691 O O . LEU A 1 236 ? -53.729 29.435 13.185 1.00 11.32 236 LEU A O 1
ATOM 3707 N N . GLY A 1 237 ? -55.281 29.143 14.745 1.00 10.37 237 GLY A N 1
ATOM 3708 C CA . GLY A 1 237 ? -54.264 28.717 15.686 1.00 11.48 237 GLY A CA 1
ATOM 3709 C C . GLY A 1 237 ? -53.552 27.470 15.240 1.00 11.91 237 GLY A C 1
ATOM 3710 O O . GLY A 1 237 ? -52.301 27.389 15.258 1.00 13.52 237 GLY A O 1
ATOM 3714 N N . ILE A 1 238 ? -54.291 26.447 14.830 1.00 9.65 238 ILE A N 1
ATOM 3715 C CA . ILE A 1 238 ? -53.650 25.214 14.387 1.00 9.52 238 ILE A CA 1
ATOM 3716 C C . ILE A 1 238 ? -52.976 25.394 13.022 1.00 12.63 238 ILE A C 1
ATOM 3717 O O . ILE A 1 238 ? -51.995 24.720 12.736 1.00 13.26 238 ILE A O 1
ATOM 3733 N N . ARG A 1 239 ? -53.426 26.312 12.182 1.00 10.35 239 ARG A N 1
ATOM 3734 C CA . ARG A 1 239 ? -52.734 26.563 10.935 1.00 9.41 239 ARG A CA 1
ATOM 3735 C C . ARG A 1 239 ? -51.405 27.239 11.184 1.00 12.08 239 ARG A C 1
ATOM 3736 O O . ARG A 1 239 ? -50.360 26.783 10.692 1.00 12.68 239 ARG A O 1
ATOM 3757 N N . GLU A 1 240 ? -51.429 28.319 11.953 1.00 10.26 240 GLU A N 1
ATOM 3758 C CA . GLU A 1 240 ? -50.209 29.116 12.209 1.00 10.28 240 GLU A CA 1
ATOM 3759 C C . GLU A 1 240 ? -49.175 28.292 12.969 1.00 15.27 240 GLU A C 1
ATOM 3760 O O . GLU A 1 240 ? -47.987 28.461 12.741 1.00 15.41 240 GLU A O 1
ATOM 3772 N N . GLN A 1 241 ? -49.609 27.420 13.871 1.00 13.77 241 GLN A N 1
ATOM 3773 C CA . GLN A 1 241 ? -48.683 26.555 14.613 1.00 13.91 241 GLN A CA 1
ATOM 3774 C C . GLN A 1 241 ? -48.081 25.425 13.831 1.00 15.45 241 GLN A C 1
ATOM 3775 O O . GLN A 1 241 ? -47.162 24.765 14.288 1.00 19.11 241 GLN A O 1
ATOM 3789 N N . GLY A 1 242 ? -48.614 25.157 12.639 1.00 13.80 242 GLY A N 1
ATOM 3790 C CA . GLY A 1 242 ? -48.128 24.044 11.841 1.00 14.56 242 GLY A CA 1
ATOM 3791 C C . GLY A 1 242 ? -48.804 22.710 12.104 1.00 13.27 242 GLY A C 1
ATOM 3792 O O . GLY A 1 242 ? -48.376 21.675 11.566 1.00 16.19 242 GLY A O 1
ATOM 3796 N N . VAL A 1 243 ? -49.871 22.723 12.909 1.00 14.37 243 VAL A N 1
ATOM 3797 C CA . VAL A 1 243 ? -50.542 21.491 13.315 1.00 11.36 243 VAL A CA 1
ATOM 3798 C C . VAL A 1 243 ? -51.234 20.857 12.116 1.00 12.33 243 VAL A C 1
ATOM 3799 O O . VAL A 1 243 ? -51.237 19.644 11.976 1.00 13.62 243 VAL A O 1
ATOM 3812 N N . ILE A 1 244 ? -51.874 21.666 11.278 1.00 12.06 244 ILE A N 1
ATOM 3813 C CA . ILE A 1 244 ? -52.539 21.106 10.106 1.00 11.93 244 ILE A CA 1
ATOM 3814 C C . ILE A 1 244 ? -51.523 20.490 9.161 1.00 13.85 244 ILE A C 1
ATOM 3815 O O . ILE A 1 244 ? -51.732 19.365 8.690 1.00 13.76 244 ILE A O 1
ATOM 3831 N N . SER A 1 245 ? -50.391 21.172 8.914 1.00 13.36 245 SER A N 1
ATOM 3832 C CA . SER A 1 245 ? -49.334 20.582 8.112 1.00 14.73 245 SER A CA 1
ATOM 3833 C C . SER A 1 245 ? -48.809 19.301 8.684 1.00 14.00 245 SER A C 1
ATOM 3834 O O . SER A 1 245 ? -48.563 18.339 7.958 1.00 16.57 245 SER A O 1
ATOM 3842 N N . GLU A 1 246 ? -48.644 19.244 10.000 1.00 14.77 246 GLU A N 1
ATOM 3843 C CA . GLU A 1 246 ? -48.169 18.016 10.648 1.00 16.30 246 GLU A CA 1
ATOM 3844 C C . GLU A 1 246 ? -49.163 16.868 10.547 1.00 14.44 246 GLU A C 1
ATOM 3845 O O . GLU A 1 246 ? -48.759 15.727 10.311 1.00 15.37 246 GLU A O 1
ATOM 3857 N N . LEU A 1 247 ? -50.458 17.160 10.669 1.00 13.26 247 LEU A N 1
ATOM 3858 C CA . LEU A 1 247 ? -51.476 16.110 10.478 1.00 12.20 247 LEU A CA 1
ATOM 3859 C C . LEU A 1 247 ? -51.441 15.582 9.084 1.00 12.95 247 LEU A C 1
ATOM 3860 O O . LEU A 1 247 ? -51.531 14.375 8.873 1.00 13.17 247 LEU A O 1
ATOM 3876 N N . TYR A 1 248 ? -51.373 16.478 8.110 1.00 12.31 248 TYR A N 1
ATOM 3877 C CA . TYR A 1 248 ? -51.359 16.045 6.724 1.00 12.37 248 TYR A CA 1
ATOM 3878 C C . TYR A 1 248 ? -50.161 15.145 6.467 1.00 14.45 248 TYR A C 1
ATOM 3879 O O . TYR A 1 248 ? -50.278 14.059 5.880 1.00 14.09 248 TYR A O 1
ATOM 3897 N N . ALA A 1 249 ? -49.006 15.584 6.916 1.00 14.91 249 ALA A N 1
ATOM 3898 C CA . ALA A 1 249 ? -47.798 14.765 6.750 1.00 17.48 249 ALA A CA 1
ATOM 3899 C C . ALA A 1 249 ? -47.902 13.425 7.442 1.00 16.36 249 ALA A C 1
ATOM 3900 O O . ALA A 1 249 ? -47.421 12.376 6.910 1.00 19.37 249 ALA A O 1
ATOM 3907 N N . LYS A 1 250 ? -48.522 13.372 8.621 1.00 16.55 250 LYS A N 1
ATOM 3908 C CA . LYS A 1 250 ? -48.688 12.106 9.299 1.00 15.83 250 LYS A CA 1
ATOM 3909 C C . LYS A 1 250 ? -49.489 11.118 8.449 1.00 15.98 250 LYS A C 1
ATOM 3910 O O . LYS A 1 250 ? -49.126 9.918 8.332 1.00 18.52 250 LYS A O 1
ATOM 3929 N N . TYR A 1 251 ? -50.604 11.570 7.870 1.00 13.66 251 TYR A N 1
ATOM 3930 C CA . TYR A 1 251 ? -51.398 10.670 7.064 1.00 14.46 251 TYR A CA 1
ATOM 3931 C C . TYR A 1 251 ? -50.727 10.313 5.753 1.00 17.28 251 TYR A C 1
ATOM 3932 O O . TYR A 1 251 ? -50.831 9.159 5.303 1.00 17.90 251 TYR A O 1
ATOM 3950 N N . GLU A 1 252 ? -50.001 11.259 5.157 1.00 17.49 252 GLU A N 1
ATOM 3951 C CA . GLU A 1 252 ? -49.227 11.003 3.945 1.00 19.88 252 GLU A CA 1
ATOM 3952 C C . GLU A 1 252 ? -48.190 9.908 4.198 1.00 23.73 252 GLU A C 1
ATOM 3953 O O . GLU A 1 252 ? -47.992 9.017 3.390 1.00 25.87 252 GLU A O 1
ATOM 3965 N N . ASN A 1 253 ? -47.560 9.969 5.353 1.00 20.21 253 ASN A N 1
ATOM 3966 C CA . ASN A 1 253 ? -46.547 8.964 5.706 1.00 23.98 253 ASN A CA 1
ATOM 3967 C C . ASN A 1 253 ? -47.137 7.611 6.126 1.00 24.34 253 ASN A C 1
ATOM 3968 O O . ASN A 1 253 ? -46.461 6.578 6.006 1.00 30.65 253 ASN A O 1
ATOM 3979 N N . GLN A 1 254 ? -48.365 7.584 6.622 1.00 25.45 254 GLN A N 1
ATOM 3980 C CA . GLN A 1 254 ? -49.042 6.333 6.973 1.00 24.77 254 GLN A CA 1
ATOM 3981 C C . GLN A 1 254 ? -49.386 5.533 5.720 1.00 29.51 254 GLN A C 1
ATOM 3982 O O . GLN A 1 254 ? -49.627 4.333 5.799 1.00 34.07 254 GLN A O 1
ATOM 3996 N N . LYS A 1 255 ? -49.424 6.177 4.562 1.00 31.13 255 LYS A N 1
ATOM 3997 C CA . LYS A 1 255 ? -49.798 5.469 3.339 1.00 36.94 255 LYS A CA 1
ATOM 3998 C C . LYS A 1 255 ? -48.553 4.798 2.747 1.00 34.85 255 LYS A C 1
ATOM 3999 O O . LYS A 1 255 ? -47.630 5.498 2.325 1.00 40.08 255 LYS A O 1
#

InterPro domains:
  IPR001320 Ionotropic glutamate receptor, C-terminal [PF00060] (482-766)
  IPR001320 Ionotropic glutamate receptor, C-terminal [SM00079] (353-735)
  IPR001508 Ionotropic glutamate receptor, metazoa [PR00177] (484-509)
  IPR001508 Ionotropic glutamate receptor, metazoa [PR00177] (755-779)
  IPR001828 Receptor, ligand binding region [PF01094] (8-311)
  IPR015683 Ionotropic glutamate receptor [PTHR18966] (36-779)
  IPR019594 Ionotropic glutamate receptor, L-glutamate and glycine-binding domain [PF10613] (357-466)
  IPR019594 Ionotropic glutamate receptor, L-glutamate and glycine-binding domain [SM00918] (363-429)
  IPR028082 Periplasmic binding protein-like I [SSF53822] (6-322)

Organism: Pleurobrachia bachei (NCBI:txid34499)

Nearest PDB structures (foldseek):
  4zdm-assembly1_A-2  TM=1.004E+00  e=1.616E-57  Pleurobrachia bachei
  4ykk-assembly1_A  TM=9.647E-01  e=3.920E-35  Mnemiopsis leidyi
  5cmc-assembly1_A  TM=9.639E-01  e=9.471E-35  Mnemiopsis leidyi
  5cmb-assembly1_A  TM=9.581E-01  e=9.471E-35  Mnemiopsis leidyi
  2v3t-assembly1_A  TM=7.598E-01  e=1.763E-19  Rattus norvegicus

Sequence (249 aa):
SNNLNNGMHLRLGIIPEMPFISEPSLGCTNIRDPSCYTGVNVEIVSMMMSSQDLNFTYNFITPEDLKFGGKEWNGLIRRDLLDNKTDMIVVALSNNAVRKADIDFSLSMMMDGGLGALVKSDGTDLSHPLELLNQDKYQWGVVDSRNPEELLLLASNQNADYNRIAEDAVKVGSYGEEGLERMRAGGFVFIDEIIPGINYATKGECDIVQIGETTFQPFELAFGLRKNSPFKNLVDTFMLGIREQGVISELYAKYENQK

B-factor: mean 21.34, std 13.7, range [5.29, 112.0]